Protein AF-A0ABD6TW88-F1 (afdb_monomer_lite)

Foldseek 3Di:
DQDAADADDDPPDPPPDPPDDDDDDDPDDDDDDDPPPDDDDGDDDDDDQDFDAPHPPPHGDPVSVVDDPDPDADADPLVCLPVLVHQEYARAQHAYADPLSCLSVLNHAYEHHHNYAYADPQSCLNSQNHAEYEHHAYAHQDCLSCLVVLVRHQAEAEAHEHEDEAEEAFDKDAASHAANVRAQDPAKAWPDPQWDDDRRIIHHNDFAKTKMKGCPPPRCVVSNYRHIYMYIYGYDYDPPPQPQLAAPQDDPPPPCRVVLSVCVSLVLDNQPVPRHNPPPDDQDPVNVVSSVVSVPPD

Secondary structure (DSSP, 8-state):
--------------------SSS------------TTS---S----------BSSSSS-B-TTGGG--S--------GGGGG-TT--EEE--SS-----GGGGG-TT--EEE--SS-----GGGTT-TT-SEEE--SS-----GGGHHHHTTSEEEEEEEEEEEEEEETT-EEE---B-TTSPBP--EEE-STTEEEETTEEEESS-EEEEEEE-TT-TTTTTTEEEEEEEEEEEEPP---------TTS-TT-TTHHHHHHHHHTTS--TTSSS---TTSPPPHHHHHHHHHHHH--

Sequence (298 aa):
MKKSYIKALVVATTLAIPFATYSTPALAALKAEANPSVAAASERTYDTEIKIYKDQKDEPSMVSQYIKNPKVAIEDVTPLAKMTQLTELDLPNNELKDITPLSNLVNLQKLDLEANYISDLSPVSKLNKLVYLSFVANEIRDVKPVIELSKKAYINVQNQKVFLEDTEVNKEVKVPIYEKDGEVSTKIRLKSDGGTYSNGVVKWSTPGEKVYEFGVKDPFNDTGIFFTGSVIQKVVNEKVAEEVIEFKDVPKGHWAEGYVKALADNNISKGDGKGNFLGDDFVTREQYARFLYNAIKK

Radius of gyration: 27.51 Å; chains: 1; bounding box: 45×59×82 Å

Structure (mmCIF, N/CA/C/O backbone):
data_AF-A0ABD6TW88-F1
#
_entry.id   AF-A0ABD6TW88-F1
#
loop_
_atom_site.group_PDB
_atom_site.id
_atom_site.type_symbol
_atom_site.label_atom_id
_atom_site.label_alt_id
_atom_site.label_comp_id
_atom_site.label_asym_id
_atom_site.label_entity_id
_atom_site.label_seq_id
_atom_site.pdbx_PDB_ins_code
_atom_site.Cartn_x
_atom_site.Cartn_y
_atom_site.Cartn_z
_atom_site.occupancy
_atom_site.B_iso_or_equiv
_atom_site.auth_seq_id
_atom_site.auth_comp_id
_atom_site.auth_asym_id
_atom_site.auth_atom_id
_atom_site.pdbx_PDB_model_num
ATOM 1 N N . MET A 1 1 ? -11.601 -1.112 37.200 1.00 27.88 1 MET A N 1
ATOM 2 C CA . MET A 1 1 ? -12.273 -1.372 35.908 1.00 27.88 1 MET A CA 1
ATOM 3 C C . MET A 1 1 ? -11.612 -2.588 35.278 1.00 27.88 1 MET A C 1
ATOM 5 O O . MET A 1 1 ? -10.419 -2.526 35.017 1.00 27.88 1 MET A O 1
ATOM 9 N N . LYS A 1 2 ? -12.333 -3.710 35.151 1.00 24.42 2 LYS A N 1
ATOM 10 C CA . LYS A 1 2 ? -11.824 -4.939 34.520 1.00 24.42 2 LYS A CA 1
ATOM 11 C C . LYS A 1 2 ? -11.659 -4.664 33.022 1.00 24.42 2 LYS A C 1
ATOM 13 O O . LYS A 1 2 ? -12.661 -4.438 32.351 1.00 24.42 2 LYS A O 1
ATOM 18 N N . LYS A 1 3 ? -10.421 -4.610 32.529 1.00 25.94 3 LYS A N 1
ATOM 19 C CA . LYS A 1 3 ? -10.136 -4.547 31.093 1.00 25.94 3 LYS A CA 1
ATOM 20 C C . LYS A 1 3 ? -10.220 -5.972 30.551 1.00 25.94 3 LYS A C 1
ATOM 22 O O . LYS A 1 3 ? -9.525 -6.861 31.032 1.00 25.94 3 LYS A O 1
ATOM 27 N N . SER A 1 4 ? -11.160 -6.204 29.646 1.00 27.39 4 SER A N 1
ATOM 28 C CA . SER A 1 4 ? -11.397 -7.505 29.027 1.00 27.39 4 SER A CA 1
ATOM 29 C C . SER A 1 4 ? -10.500 -7.614 27.798 1.00 27.39 4 SER A C 1
ATOM 31 O O . SER A 1 4 ? -10.912 -7.221 26.712 1.00 27.39 4 SER A O 1
ATOM 33 N N . TYR A 1 5 ? -9.269 -8.095 27.957 1.00 31.66 5 TYR A N 1
ATOM 34 C CA . TYR A 1 5 ? -8.391 -8.342 26.818 1.00 31.66 5 TYR A CA 1
ATOM 35 C C . TYR A 1 5 ? -8.717 -9.717 26.223 1.00 31.66 5 TYR A C 1
ATOM 37 O O . TYR A 1 5 ? -8.585 -10.749 26.881 1.00 31.66 5 TYR A O 1
ATOM 45 N N . ILE A 1 6 ? -9.156 -9.754 24.967 1.00 30.94 6 ILE A N 1
ATOM 46 C CA . ILE A 1 6 ? -9.208 -10.992 24.185 1.00 30.94 6 ILE A CA 1
ATOM 47 C C . ILE A 1 6 ? -8.184 -10.837 23.072 1.00 30.94 6 ILE A C 1
ATOM 49 O O . ILE A 1 6 ? -8.463 -10.241 22.042 1.00 30.94 6 ILE A O 1
ATOM 53 N N . LYS A 1 7 ? -6.992 -11.389 23.284 1.00 33.09 7 LYS A N 1
ATOM 54 C CA . LYS A 1 7 ? -6.061 -11.689 22.197 1.00 33.09 7 LYS A CA 1
ATOM 55 C C . LYS A 1 7 ? -6.681 -12.834 21.392 1.00 33.09 7 LYS A C 1
ATOM 57 O O . LYS A 1 7 ? -6.916 -13.922 21.927 1.00 33.09 7 LYS A O 1
ATOM 62 N N . ALA A 1 8 ? -7.060 -12.556 20.149 1.00 35.09 8 ALA A N 1
ATOM 63 C CA . ALA A 1 8 ? -7.680 -13.544 19.282 1.00 35.09 8 ALA A CA 1
ATOM 64 C C . ALA A 1 8 ? -6.635 -14.575 18.832 1.00 35.09 8 ALA A C 1
ATOM 66 O O . ALA A 1 8 ? -5.575 -14.225 18.325 1.00 35.09 8 ALA A O 1
ATOM 67 N N . LEU A 1 9 ? -6.951 -15.850 19.040 1.00 33.91 9 LEU A N 1
ATOM 68 C CA . LEU A 1 9 ? -6.191 -16.991 18.549 1.00 33.91 9 LEU A CA 1
ATOM 69 C C . LEU A 1 9 ? -6.615 -17.262 17.101 1.00 33.91 9 LEU A C 1
ATOM 71 O O . LEU A 1 9 ? -7.739 -17.708 16.876 1.00 33.91 9 LEU A O 1
ATOM 75 N N . VAL A 1 10 ? -5.724 -17.035 16.137 1.00 33.09 10 VAL A N 1
ATOM 76 C CA . VAL A 1 10 ? -5.829 -17.637 14.800 1.00 33.09 10 VAL A CA 1
ATOM 77 C C . VAL A 1 10 ? -4.611 -18.519 14.618 1.00 33.09 10 VAL A C 1
ATOM 79 O O . VAL A 1 10 ? -3.524 -18.042 14.319 1.00 33.09 10 VAL A O 1
ATOM 82 N N . VAL A 1 11 ? -4.790 -19.820 14.824 1.00 31.89 11 VAL A N 1
ATOM 83 C CA . VAL A 1 11 ? -3.846 -20.816 14.319 1.00 31.89 11 VAL A CA 1
ATOM 84 C C . VAL A 1 11 ? -4.559 -21.534 13.188 1.00 31.89 11 VAL A C 1
ATOM 86 O O . VAL A 1 11 ? -5.250 -22.528 13.390 1.00 31.89 11 VAL A O 1
ATOM 89 N N . ALA A 1 12 ? -4.434 -20.966 11.995 1.00 31.17 12 ALA A N 1
ATOM 90 C CA . ALA A 1 12 ? -4.663 -21.663 10.742 1.00 31.17 12 ALA A CA 1
ATOM 91 C C . ALA A 1 12 ? -3.336 -21.619 9.980 1.00 31.17 12 ALA A C 1
ATOM 93 O O . ALA A 1 12 ? -3.137 -20.802 9.091 1.00 31.17 12 ALA A O 1
ATOM 94 N N . THR A 1 13 ? -2.372 -22.438 10.396 1.00 34.50 13 THR A N 1
ATOM 95 C CA . THR A 1 13 ? -1.096 -22.561 9.690 1.00 34.50 13 THR A CA 1
ATOM 96 C C . THR A 1 13 ? -1.245 -23.560 8.551 1.00 34.50 13 THR A C 1
ATOM 98 O O . THR A 1 13 ? -0.904 -24.730 8.696 1.00 34.50 13 THR A O 1
ATOM 101 N N . THR A 1 14 ? -1.708 -23.130 7.377 1.00 32.59 14 THR A N 1
ATOM 102 C CA . THR A 1 14 ? -1.394 -23.873 6.147 1.00 32.59 14 THR A CA 1
ATOM 103 C C . THR A 1 14 ? 0.106 -23.764 5.890 1.00 32.59 14 THR A C 1
ATOM 105 O O . THR A 1 14 ? 0.564 -22.873 5.186 1.00 32.59 14 THR A O 1
ATOM 108 N N . LEU A 1 15 ? 0.897 -24.650 6.498 1.00 31.83 15 LEU A N 1
ATOM 109 C CA . LEU A 1 15 ? 2.315 -24.799 6.184 1.00 31.83 15 LEU A CA 1
ATOM 110 C C . LEU A 1 15 ? 2.443 -25.374 4.766 1.00 31.83 15 LEU A C 1
ATOM 112 O O . LEU A 1 15 ? 2.448 -26.588 4.575 1.00 31.83 15 LEU A O 1
ATOM 116 N N . ALA A 1 16 ? 2.565 -24.507 3.763 1.00 29.16 16 ALA A N 1
ATOM 117 C CA . ALA A 1 16 ? 3.141 -24.889 2.483 1.00 29.16 16 ALA A CA 1
ATOM 118 C C . ALA A 1 16 ? 4.668 -24.876 2.639 1.00 29.16 16 ALA A C 1
ATOM 120 O O . ALA A 1 16 ? 5.311 -23.854 2.426 1.00 29.16 16 ALA A O 1
ATOM 121 N N . ILE A 1 17 ? 5.263 -25.996 3.063 1.00 32.09 17 ILE A N 1
ATOM 122 C CA . ILE A 1 17 ? 6.725 -26.132 3.052 1.00 32.09 17 ILE A CA 1
ATOM 123 C C . ILE A 1 17 ? 7.137 -26.722 1.697 1.00 32.09 17 ILE A C 1
ATOM 125 O O . ILE A 1 17 ? 6.819 -27.884 1.431 1.00 32.09 17 ILE A O 1
ATOM 129 N N . PRO A 1 18 ? 7.864 -25.990 0.834 1.00 29.19 18 PRO A N 1
ATOM 130 C CA . PRO A 1 18 ? 8.476 -26.582 -0.342 1.00 29.19 18 PRO A CA 1
ATOM 131 C C . PRO A 1 18 ? 9.717 -27.368 0.097 1.00 29.19 18 PRO A C 1
ATOM 133 O O . PRO A 1 18 ? 10.835 -26.861 0.065 1.00 29.19 18 PRO A O 1
ATOM 136 N N . PHE A 1 19 ? 9.548 -28.627 0.503 1.00 34.84 19 PHE A N 1
ATOM 137 C CA . PHE A 1 19 ? 10.680 -29.554 0.534 1.00 34.84 19 PHE A CA 1
ATOM 138 C C . PHE A 1 19 ? 10.924 -30.069 -0.885 1.00 34.84 19 PHE A C 1
ATOM 140 O O . PHE A 1 19 ? 10.493 -31.156 -1.268 1.00 34.84 19 PHE A O 1
ATOM 147 N N . ALA A 1 20 ? 11.632 -29.269 -1.683 1.00 30.00 20 ALA A N 1
ATOM 148 C CA . ALA A 1 20 ? 12.404 -29.837 -2.773 1.00 30.00 20 ALA A CA 1
ATOM 149 C C . ALA A 1 20 ? 13.492 -30.734 -2.156 1.00 30.00 20 ALA A C 1
ATOM 151 O O . ALA A 1 20 ? 14.169 -30.345 -1.208 1.00 30.00 20 ALA A O 1
ATOM 152 N N . THR A 1 21 ? 13.608 -31.943 -2.703 1.00 32.12 21 THR A N 1
ATOM 153 C CA . THR A 1 21 ? 14.646 -32.951 -2.443 1.00 32.12 21 THR A CA 1
ATOM 154 C C . THR A 1 21 ? 14.643 -33.634 -1.072 1.00 32.12 21 THR A C 1
ATOM 156 O O . THR A 1 21 ? 15.619 -33.520 -0.356 1.00 32.12 21 THR A O 1
ATOM 159 N N . TYR A 1 22 ? 13.617 -34.431 -0.752 1.00 29.58 22 TYR A N 1
ATOM 160 C CA . TYR A 1 22 ? 13.797 -35.808 -0.249 1.00 29.58 22 TYR A CA 1
ATOM 161 C C . TYR A 1 22 ? 12.567 -36.644 -0.638 1.00 29.58 22 TYR A C 1
ATOM 163 O O . TYR A 1 22 ? 11.428 -36.189 -0.570 1.00 29.58 22 TYR A O 1
ATOM 171 N N . SER A 1 23 ? 12.806 -37.856 -1.135 1.00 29.39 23 SER A N 1
ATOM 172 C CA . SER A 1 23 ? 11.801 -38.749 -1.710 1.00 29.39 23 SER A CA 1
ATOM 173 C C . SER A 1 23 ? 10.838 -39.290 -0.649 1.00 29.39 23 SER A C 1
ATOM 175 O O . SER A 1 23 ? 11.154 -40.268 0.023 1.00 29.39 23 SER A O 1
ATOM 177 N N . THR A 1 24 ? 9.679 -38.655 -0.488 1.00 29.28 24 THR A N 1
ATOM 178 C CA . THR A 1 24 ? 8.332 -39.261 -0.371 1.00 29.28 24 THR A CA 1
ATOM 179 C C . THR A 1 24 ? 7.322 -38.163 0.001 1.00 29.28 24 THR A C 1
ATOM 181 O O . THR A 1 24 ? 7.604 -37.358 0.886 1.00 29.28 24 THR A O 1
ATOM 184 N N . PRO A 1 25 ? 6.149 -38.084 -0.655 1.00 31.30 25 PRO A N 1
ATOM 185 C CA . PRO A 1 25 ? 5.126 -37.107 -0.299 1.00 31.30 25 PRO A CA 1
ATOM 186 C C . PRO A 1 25 ? 4.463 -37.512 1.025 1.00 31.30 25 PRO A C 1
ATOM 188 O O . PRO A 1 25 ? 3.598 -38.385 1.057 1.00 31.30 25 PRO A O 1
ATOM 191 N N . ALA A 1 26 ? 4.867 -36.885 2.129 1.00 32.16 26 ALA A N 1
ATOM 192 C CA . ALA A 1 26 ? 4.103 -36.930 3.369 1.00 32.16 26 ALA A CA 1
ATOM 193 C C . ALA A 1 26 ? 2.908 -35.974 3.231 1.00 32.16 26 ALA A C 1
ATOM 195 O O . ALA A 1 26 ? 3.067 -34.757 3.166 1.00 32.16 26 ALA A O 1
ATOM 196 N N . LEU A 1 27 ? 1.706 -36.540 3.135 1.00 30.58 27 LEU A N 1
ATOM 197 C CA . LEU A 1 27 ? 0.446 -35.804 3.125 1.00 30.58 27 LEU A CA 1
ATOM 198 C C . LEU A 1 27 ? 0.232 -35.192 4.523 1.00 30.58 27 LEU A C 1
ATOM 200 O O . LEU A 1 27 ? -0.201 -35.883 5.444 1.00 30.58 27 LEU A O 1
ATOM 204 N N . ALA A 1 28 ? 0.581 -33.919 4.716 1.00 30.89 28 ALA A N 1
ATOM 205 C CA . ALA A 1 28 ? 0.323 -33.222 5.973 1.00 30.89 28 ALA A CA 1
ATOM 206 C C . ALA A 1 28 ? -1.182 -32.925 6.093 1.00 30.89 28 ALA A C 1
ATOM 208 O O . ALA A 1 28 ? -1.724 -32.083 5.378 1.00 30.89 28 ALA A O 1
ATOM 209 N N . ALA A 1 29 ? -1.873 -33.644 6.979 1.00 28.03 29 ALA A N 1
ATOM 210 C CA . ALA A 1 29 ? -3.253 -33.347 7.341 1.00 28.03 29 ALA A CA 1
ATOM 211 C C . ALA A 1 29 ? -3.283 -32.162 8.319 1.00 28.03 29 ALA A C 1
ATOM 213 O O . ALA A 1 29 ? -2.683 -32.213 9.391 1.00 28.03 29 ALA A O 1
ATOM 214 N N . LEU A 1 30 ? -4.000 -31.102 7.951 1.00 31.52 30 LEU A N 1
ATOM 215 C CA . LEU A 1 30 ? -4.247 -29.942 8.799 1.00 31.52 30 LEU A CA 1
ATOM 216 C C . LEU A 1 30 ? -5.469 -30.188 9.682 1.00 31.52 30 LEU A C 1
ATOM 218 O O . LEU A 1 30 ? -6.594 -30.272 9.191 1.00 31.52 30 LEU A O 1
ATOM 222 N N . LYS A 1 31 ? -5.253 -30.276 10.994 1.00 31.33 31 LYS A N 1
ATOM 223 C CA . LYS A 1 31 ? -6.317 -30.221 11.998 1.00 31.33 31 LYS A CA 1
ATOM 224 C C . LYS A 1 31 ? -6.091 -29.001 12.884 1.00 31.33 31 LYS A C 1
ATOM 226 O O . LYS A 1 31 ? -5.110 -28.931 13.615 1.00 31.33 31 LYS A O 1
ATOM 231 N N . ALA A 1 32 ? -7.013 -28.046 12.810 1.00 33.56 32 ALA A N 1
ATOM 232 C CA . ALA A 1 32 ? -7.121 -26.980 13.793 1.00 33.56 32 ALA A CA 1
ATOM 233 C C . ALA A 1 32 ? -7.915 -27.521 14.990 1.00 33.56 32 ALA A C 1
ATOM 235 O O . ALA A 1 32 ? -9.133 -27.671 14.906 1.00 33.56 32 ALA A O 1
ATOM 236 N N . GLU A 1 33 ? -7.243 -27.837 16.095 1.00 32.38 33 GLU A N 1
ATOM 237 C CA . GLU A 1 33 ? -7.917 -28.138 17.359 1.00 32.38 33 GLU A CA 1
ATOM 238 C C . GLU A 1 33 ? -7.673 -26.983 18.337 1.00 32.38 33 GLU A C 1
ATOM 240 O O . GLU A 1 33 ? -6.560 -26.737 18.799 1.00 32.38 33 GLU A O 1
ATOM 245 N N . ALA A 1 34 ? -8.736 -26.227 18.631 1.00 33.16 34 ALA A N 1
ATOM 246 C CA . ALA A 1 34 ? -8.729 -25.269 19.725 1.00 33.16 34 ALA A CA 1
ATOM 247 C C . ALA A 1 34 ? -8.574 -26.058 21.028 1.00 33.16 34 ALA A C 1
ATOM 249 O O . ALA A 1 34 ? -9.470 -26.823 21.372 1.00 33.16 34 ALA A O 1
ATOM 250 N N . ASN A 1 35 ? -7.452 -25.892 21.736 1.00 32.00 35 ASN A N 1
ATOM 251 C CA . ASN A 1 35 ? -7.202 -26.586 22.998 1.00 32.00 35 ASN A CA 1
ATOM 252 C C . ASN A 1 35 ? -8.321 -26.247 24.016 1.00 32.00 35 ASN A C 1
ATOM 254 O O . ASN A 1 35 ? -8.362 -25.114 24.509 1.00 32.00 35 ASN A O 1
ATOM 258 N N . PRO A 1 36 ? -9.228 -27.187 24.357 1.00 33.03 36 PRO A N 1
ATOM 259 C CA . PRO A 1 36 ? -10.383 -26.903 25.211 1.00 33.03 36 PRO A CA 1
ATOM 260 C C . PRO A 1 36 ? -10.028 -26.837 26.703 1.00 33.03 36 PRO A C 1
ATOM 262 O O . PRO A 1 36 ? -10.898 -26.561 27.526 1.00 33.03 36 PRO A O 1
ATOM 265 N N . SER A 1 37 ? -8.776 -27.129 27.076 1.00 33.12 37 SER A N 1
ATOM 266 C CA . SER A 1 37 ? -8.405 -27.467 28.457 1.00 33.12 37 SER A CA 1
ATOM 267 C C . SER A 1 37 ? -7.823 -26.331 29.304 1.00 33.12 37 SER A C 1
ATOM 269 O O . SER A 1 37 ? -7.334 -26.594 30.400 1.00 33.12 37 SER A O 1
ATOM 271 N N . VAL A 1 38 ? -7.893 -25.065 28.874 1.00 35.06 38 VAL A N 1
ATOM 272 C CA . VAL A 1 38 ? -7.333 -23.960 29.675 1.00 35.06 38 VAL A CA 1
ATOM 273 C C . VAL A 1 38 ? -8.397 -22.932 30.045 1.00 35.06 38 VAL A C 1
ATOM 275 O O . VAL A 1 38 ? -9.101 -22.372 29.204 1.00 35.06 38 VAL A O 1
ATOM 278 N N . ALA A 1 39 ? -8.500 -22.746 31.358 1.00 30.97 39 ALA A N 1
ATOM 279 C CA . ALA A 1 39 ? -9.516 -22.048 32.121 1.00 30.97 39 ALA A CA 1
ATOM 280 C C . ALA A 1 39 ? -9.793 -20.586 31.710 1.00 30.97 39 ALA A C 1
ATOM 282 O O . ALA A 1 39 ? -9.127 -19.962 30.878 1.00 30.97 39 ALA A O 1
ATOM 283 N N . ALA A 1 40 ? -10.862 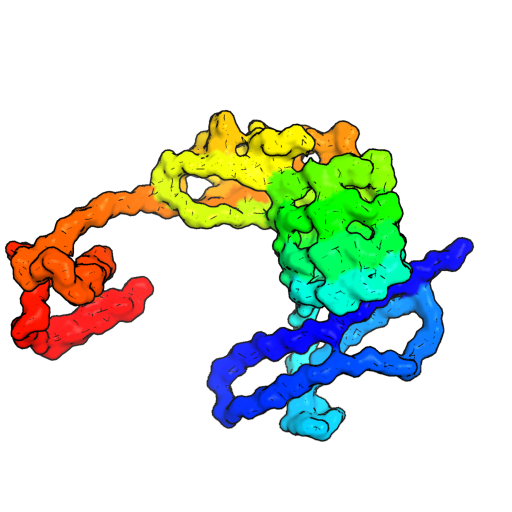-20.063 32.306 1.00 39.66 40 ALA A N 1
ATOM 284 C CA . ALA A 1 40 ? -11.353 -18.699 32.186 1.00 39.66 40 ALA A CA 1
ATOM 285 C C . ALA A 1 40 ? -10.299 -17.617 32.524 1.00 39.66 40 ALA A C 1
ATOM 287 O O . ALA A 1 40 ? -9.426 -17.846 33.352 1.00 39.66 40 ALA A O 1
ATOM 288 N N . ALA A 1 41 ? -10.517 -16.417 31.961 1.00 37.31 41 ALA A N 1
ATOM 289 C CA . ALA A 1 41 ? -10.015 -15.087 32.364 1.00 37.31 41 ALA A CA 1
ATOM 290 C C . ALA A 1 41 ? -8.956 -14.376 31.475 1.00 37.31 41 ALA A C 1
ATOM 292 O O . ALA A 1 41 ? -7.795 -14.749 31.365 1.00 37.31 41 ALA A O 1
ATOM 293 N N . SER A 1 42 ? -9.450 -13.281 30.886 1.00 34.50 42 SER A N 1
ATOM 294 C CA . SER A 1 42 ? -8.908 -11.924 30.682 1.00 34.50 42 SER A CA 1
ATOM 295 C C . SER A 1 42 ? -7.566 -11.596 30.030 1.00 34.50 42 SER A C 1
ATOM 297 O O . SER A 1 42 ? -7.484 -10.448 29.623 1.00 34.50 42 SER A O 1
ATOM 299 N N . GLU A 1 43 ? -6.572 -12.466 29.856 1.00 35.75 43 GLU A N 1
ATOM 300 C CA . GLU A 1 43 ? -5.351 -12.109 29.095 1.00 35.75 43 GLU A CA 1
ATOM 301 C C . GLU A 1 43 ? -4.695 -13.371 28.515 1.00 35.75 43 GLU A C 1
ATOM 303 O O . GLU A 1 43 ? -3.938 -14.055 29.196 1.00 35.75 43 GLU A O 1
ATOM 308 N N . ARG A 1 44 ? -4.995 -13.731 27.261 1.00 45.03 44 ARG A N 1
ATOM 309 C CA . ARG A 1 44 ? -4.433 -14.943 26.634 1.00 45.03 44 ARG A CA 1
ATOM 310 C C . ARG A 1 44 ? -3.392 -14.616 25.566 1.00 45.03 44 ARG A C 1
ATOM 312 O O . ARG A 1 44 ? -3.736 -14.476 24.405 1.00 45.03 44 ARG A O 1
ATOM 319 N N . THR A 1 45 ? -2.115 -14.505 25.918 1.00 34.59 45 THR A N 1
ATOM 320 C CA . THR A 1 45 ? -1.048 -14.665 24.910 1.00 34.59 45 THR A CA 1
ATOM 321 C C . THR A 1 45 ? -0.952 -16.155 24.590 1.00 34.59 45 THR A C 1
ATOM 323 O O . THR A 1 45 ? -0.862 -16.951 25.520 1.00 34.59 45 THR A O 1
ATOM 326 N N . TYR A 1 46 ? -1.021 -16.537 23.317 1.00 41.34 46 TYR A N 1
ATOM 327 C CA . TYR A 1 46 ? -0.838 -17.927 22.905 1.00 41.34 46 TYR A CA 1
ATOM 328 C C . TYR A 1 46 ? 0.463 -18.039 22.123 1.00 41.34 46 TYR A C 1
ATOM 330 O O . TYR A 1 46 ? 0.629 -17.354 21.115 1.00 41.34 46 TYR A O 1
ATOM 338 N N . ASP A 1 47 ? 1.358 -18.905 22.584 1.00 35.94 47 ASP A N 1
ATOM 339 C CA . ASP A 1 47 ? 2.541 -19.278 21.823 1.00 35.94 47 ASP A CA 1
ATOM 340 C C . ASP A 1 47 ? 2.127 -20.244 20.707 1.00 35.94 47 ASP A C 1
ATOM 342 O O . ASP A 1 47 ? 1.362 -21.188 20.927 1.00 35.94 47 A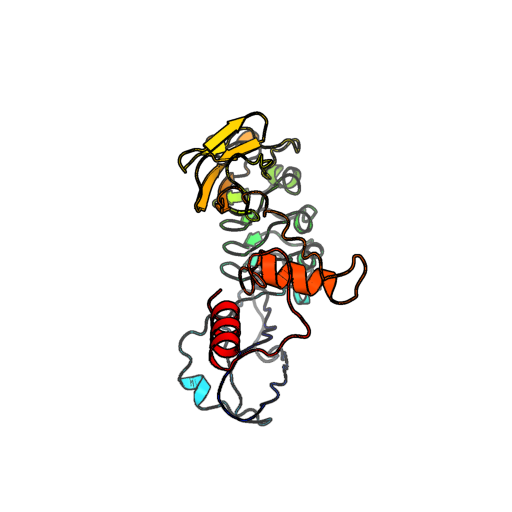SP A O 1
ATOM 346 N N . THR A 1 48 ? 2.607 -19.996 19.490 1.00 41.19 48 THR A N 1
ATOM 347 C CA . THR A 1 48 ? 2.460 -20.940 18.383 1.00 41.19 48 THR A CA 1
ATOM 348 C C . THR A 1 48 ? 3.602 -21.948 18.444 1.00 41.19 48 THR A C 1
ATOM 350 O O . THR A 1 48 ? 4.774 -21.597 18.349 1.00 41.19 48 THR A O 1
ATOM 353 N N . GLU A 1 49 ? 3.267 -23.225 18.618 1.00 38.72 49 GLU A N 1
ATOM 354 C CA . GLU A 1 49 ? 4.235 -24.321 18.594 1.00 38.72 49 GLU A CA 1
ATOM 355 C C . GLU A 1 49 ? 4.079 -25.092 17.276 1.00 38.72 49 GLU A C 1
ATOM 357 O O . GLU A 1 49 ? 3.015 -25.649 17.000 1.00 38.72 49 GLU A O 1
ATOM 362 N N . ILE A 1 50 ? 5.127 -25.135 16.443 1.00 44.94 50 ILE A N 1
ATOM 363 C CA . ILE A 1 50 ? 5.130 -25.999 15.255 1.00 44.94 50 ILE A CA 1
ATOM 364 C C . ILE A 1 50 ? 5.470 -27.428 15.685 1.00 44.94 50 ILE A C 1
ATOM 366 O O . ILE A 1 50 ? 6.632 -27.770 15.922 1.00 44.94 50 ILE A O 1
ATOM 370 N N . LYS A 1 51 ? 4.452 -28.289 15.709 1.00 44.44 51 LYS A N 1
ATOM 371 C CA . LYS A 1 51 ? 4.622 -29.738 15.851 1.00 44.44 51 LYS A CA 1
ATOM 372 C C . LYS A 1 51 ? 4.580 -30.386 14.476 1.00 44.44 51 LYS A C 1
ATOM 374 O O . LYS A 1 51 ? 3.574 -30.335 13.777 1.00 44.44 51 LYS A O 1
ATOM 379 N N . ILE A 1 52 ? 5.699 -30.974 14.076 1.00 48.16 52 ILE A N 1
ATOM 380 C CA . ILE A 1 52 ? 5.787 -31.849 12.912 1.00 48.16 52 ILE A CA 1
ATOM 381 C C . ILE A 1 52 ? 5.578 -33.243 13.461 1.00 48.16 52 ILE A C 1
ATOM 383 O O . ILE A 1 52 ? 6.323 -33.646 14.343 1.00 48.16 52 ILE A O 1
ATOM 387 N N . TYR A 1 53 ? 4.599 -33.977 12.960 1.00 45.41 53 TYR A N 1
ATOM 388 C CA . TYR A 1 53 ? 4.331 -35.341 13.402 1.00 45.41 53 TYR A CA 1
ATOM 389 C C . TYR A 1 53 ? 5.008 -36.339 12.470 1.00 45.41 53 TYR A C 1
ATOM 391 O O . TYR A 1 53 ? 5.160 -36.084 11.273 1.00 45.41 53 TYR A O 1
ATOM 399 N N . LYS A 1 54 ? 5.489 -37.455 13.025 1.00 38.03 54 LYS A N 1
ATOM 400 C CA . LYS A 1 54 ? 6.199 -38.481 12.244 1.00 38.03 54 LYS A CA 1
ATOM 401 C C . LYS A 1 54 ? 5.246 -39.292 11.353 1.00 38.03 54 LYS A C 1
ATOM 403 O O . LYS A 1 54 ? 5.660 -39.770 10.300 1.00 38.03 54 LYS A O 1
ATOM 408 N N . ASP A 1 55 ? 3.995 -39.440 11.781 1.00 51.84 55 ASP A N 1
ATOM 409 C CA . ASP A 1 55 ? 2.901 -40.138 11.102 1.00 51.84 55 ASP A CA 1
ATOM 410 C C . ASP A 1 55 ? 1.534 -39.638 11.649 1.00 51.84 55 ASP A C 1
ATOM 412 O O . ASP A 1 55 ? 1.461 -38.549 12.213 1.00 51.84 55 ASP A O 1
ATOM 416 N N . GLN A 1 56 ? 0.432 -40.380 11.453 1.00 50.16 56 GLN A N 1
ATOM 417 C CA . GLN A 1 56 ? -0.897 -40.034 12.004 1.00 50.16 56 GLN A CA 1
ATOM 418 C C . GLN A 1 56 ? -1.021 -40.230 13.526 1.00 50.16 56 GLN A C 1
ATOM 420 O O . GLN A 1 56 ? -2.086 -39.974 14.092 1.00 50.16 56 GLN A O 1
ATOM 425 N N . LYS A 1 57 ? 0.020 -40.724 14.196 1.00 46.59 57 LYS A N 1
ATOM 426 C CA . LYS A 1 57 ? 0.088 -40.758 15.652 1.00 46.59 57 LYS A CA 1
ATOM 427 C C . LYS A 1 57 ? 0.579 -39.391 16.102 1.00 46.59 57 LYS A C 1
ATOM 429 O O . LYS A 1 57 ? 1.450 -38.793 15.478 1.00 46.59 57 LYS A O 1
ATOM 434 N N . ASP A 1 58 ? 0.026 -38.910 17.204 1.00 53.97 58 ASP A N 1
ATOM 435 C CA . ASP A 1 58 ? 0.297 -37.602 17.815 1.00 53.97 58 ASP A CA 1
ATOM 436 C C . ASP A 1 58 ? 1.730 -37.516 18.419 1.00 53.97 58 ASP A C 1
ATOM 438 O O . ASP A 1 58 ? 1.967 -36.874 19.438 1.00 53.97 58 ASP A O 1
ATOM 442 N N . GLU A 1 59 ? 2.703 -38.211 17.813 1.00 47.12 59 GLU A N 1
ATOM 443 C CA . GLU A 1 59 ? 4.112 -38.277 18.188 1.00 47.12 59 GLU A CA 1
ATOM 444 C C . GLU A 1 59 ? 4.934 -37.244 17.390 1.00 47.12 59 GLU A C 1
ATOM 446 O O . GLU A 1 59 ? 5.063 -37.354 16.160 1.00 47.12 59 GLU A O 1
ATOM 451 N N . PRO A 1 60 ? 5.529 -36.242 18.065 1.00 52.38 60 PRO A N 1
ATOM 452 C CA . PRO A 1 60 ? 6.367 -35.247 17.414 1.00 52.38 60 PRO A CA 1
ATOM 453 C C . PRO A 1 60 ? 7.602 -35.882 16.762 1.00 52.38 60 PRO A C 1
ATOM 455 O O . PRO A 1 60 ? 8.358 -36.638 17.371 1.00 52.38 60 PRO A O 1
ATOM 458 N N . SER A 1 61 ? 7.834 -35.532 15.506 1.00 57.50 61 SER A N 1
ATOM 459 C CA . SER A 1 61 ? 9.049 -35.804 14.758 1.00 57.50 61 SER A CA 1
ATOM 460 C C . SER A 1 61 ? 10.256 -35.182 15.453 1.00 57.50 61 SER A C 1
ATOM 462 O O . SER A 1 61 ? 10.232 -34.029 15.887 1.00 57.50 61 SER A O 1
ATOM 464 N N . MET A 1 62 ? 11.371 -35.913 15.430 1.00 55.94 62 MET A N 1
ATOM 465 C CA . MET A 1 62 ? 12.686 -35.414 15.841 1.00 55.94 62 MET A CA 1
ATOM 466 C C . MET A 1 62 ? 13.101 -34.145 15.077 1.00 55.94 62 MET A C 1
ATOM 468 O O . MET A 1 62 ? 14.002 -33.449 15.520 1.00 55.94 62 MET A O 1
ATOM 472 N N . VAL A 1 63 ? 12.470 -33.807 13.948 1.00 54.12 63 VAL A N 1
ATOM 473 C CA . VAL A 1 63 ? 12.732 -32.552 13.224 1.00 54.12 63 VAL A CA 1
ATOM 474 C C . VAL A 1 63 ? 12.266 -31.327 14.020 1.00 54.12 63 VAL A C 1
ATOM 476 O O . VAL A 1 63 ? 12.964 -30.315 14.021 1.00 54.12 63 VAL A O 1
ATOM 479 N N . SER A 1 64 ? 11.157 -31.420 14.765 1.00 54.97 64 SER A N 1
ATOM 480 C CA . SER A 1 64 ? 10.628 -30.300 15.561 1.00 54.97 64 SER A CA 1
ATOM 481 C C . SER A 1 64 ? 11.612 -29.796 16.619 1.00 54.97 64 SER A C 1
ATOM 483 O O . SER A 1 64 ? 11.644 -28.601 16.886 1.00 54.97 64 SER A O 1
ATOM 485 N N . GLN A 1 65 ? 12.479 -30.658 17.163 1.00 58.44 65 GLN A N 1
ATOM 486 C CA . GLN A 1 65 ? 13.478 -30.253 18.165 1.00 58.44 65 GLN A CA 1
ATOM 487 C C . GLN A 1 65 ? 14.604 -29.370 17.585 1.00 58.44 65 GLN A C 1
ATOM 489 O O . GLN A 1 65 ? 15.325 -28.707 18.331 1.00 58.44 65 GLN A O 1
ATOM 494 N N . TYR A 1 66 ? 14.783 -29.384 16.259 1.00 56.19 66 TYR A N 1
ATOM 495 C CA . TYR A 1 66 ? 15.801 -28.594 15.562 1.00 56.19 66 TYR A CA 1
ATOM 496 C C . TYR A 1 66 ? 15.253 -27.264 15.039 1.00 56.19 66 TYR A C 1
ATOM 498 O O . TYR A 1 66 ? 16.033 -26.382 14.679 1.00 56.19 66 TYR A O 1
ATOM 506 N N . ILE A 1 67 ? 13.930 -27.088 15.036 1.00 54.34 67 ILE A N 1
ATOM 507 C CA . ILE A 1 67 ? 13.285 -25.832 14.665 1.00 54.34 67 ILE A CA 1
ATOM 508 C C . ILE A 1 67 ? 13.266 -24.932 15.900 1.00 54.34 67 ILE A C 1
ATOM 510 O O . ILE A 1 67 ? 12.362 -24.977 16.729 1.00 54.34 67 ILE A O 1
ATOM 514 N N . LYS A 1 68 ? 14.303 -24.106 16.034 1.00 54.56 68 LYS A N 1
ATOM 515 C CA . LYS A 1 68 ? 14.360 -23.065 17.062 1.00 54.56 68 LYS A CA 1
ATOM 516 C C . LYS A 1 68 ? 13.740 -21.788 16.508 1.00 54.56 68 LYS A C 1
ATOM 518 O O . LYS A 1 68 ? 14.207 -21.292 15.488 1.00 54.56 68 LYS A O 1
ATOM 523 N N . ASN A 1 69 ? 12.729 -21.260 17.198 1.00 50.56 69 ASN A N 1
ATOM 524 C CA . ASN A 1 69 ? 12.037 -20.009 16.862 1.00 50.56 69 ASN A CA 1
ATOM 525 C C . ASN A 1 69 ? 11.558 -19.948 15.398 1.00 50.56 69 ASN A C 1
ATOM 527 O O . ASN A 1 69 ? 12.000 -19.069 14.653 1.00 50.56 69 ASN A O 1
ATOM 531 N N . PRO A 1 70 ? 10.685 -20.871 14.949 1.00 56.09 70 PRO A N 1
ATOM 532 C CA . PRO A 1 70 ? 10.128 -20.743 13.613 1.00 56.09 70 PRO A CA 1
ATOM 533 C C . PRO A 1 70 ? 9.365 -19.422 13.505 1.00 56.09 70 PRO A C 1
ATOM 535 O O . PRO A 1 70 ? 8.502 -19.135 14.335 1.00 56.09 70 PRO A O 1
ATOM 538 N N . LYS A 1 71 ? 9.658 -18.625 12.472 1.00 57.62 71 LYS A N 1
ATOM 539 C CA . LYS A 1 71 ? 8.800 -17.493 12.121 1.00 57.62 71 LYS A CA 1
ATOM 540 C C . LYS A 1 71 ? 7.479 -18.074 11.611 1.00 57.62 71 LYS A C 1
ATOM 542 O O . LYS A 1 71 ? 7.431 -18.612 10.509 1.00 57.62 71 LYS A O 1
ATOM 547 N N . VAL A 1 72 ? 6.437 -18.003 12.430 1.00 64.00 72 VAL A N 1
ATOM 548 C CA . VAL A 1 72 ? 5.057 -18.283 12.024 1.00 64.00 72 VAL A CA 1
ATOM 549 C C . VAL A 1 72 ? 4.411 -16.943 11.717 1.00 64.00 72 VAL A C 1
ATOM 551 O O . VAL A 1 72 ? 4.423 -16.058 12.568 1.00 64.00 72 VAL A O 1
ATOM 554 N N . ALA A 1 73 ? 3.880 -16.794 10.510 1.00 68.50 73 ALA A N 1
ATOM 555 C CA . ALA A 1 73 ? 3.104 -15.629 10.117 1.00 68.50 73 ALA A CA 1
ATOM 556 C C . ALA A 1 73 ? 1.639 -16.017 9.906 1.00 68.50 73 ALA A C 1
ATOM 558 O O . ALA A 1 73 ? 1.325 -17.144 9.518 1.00 68.50 73 ALA A O 1
ATOM 559 N N . ILE A 1 74 ? 0.744 -15.073 10.175 1.00 76.06 74 ILE A N 1
ATOM 560 C CA . ILE A 1 74 ? -0.678 -15.173 9.865 1.00 76.06 74 ILE A CA 1
ATOM 561 C C . ILE A 1 74 ? -0.906 -14.489 8.516 1.00 76.06 74 ILE A C 1
ATOM 563 O O . ILE A 1 74 ? -0.580 -13.317 8.343 1.00 76.06 74 ILE A O 1
ATOM 567 N N . GLU A 1 75 ? -1.487 -15.222 7.573 1.00 80.06 75 GLU A N 1
ATOM 568 C CA . GLU A 1 75 ? -1.837 -14.716 6.237 1.00 80.06 75 GLU A CA 1
ATOM 569 C C . GLU A 1 75 ? -3.355 -14.582 6.043 1.00 80.06 75 GLU A C 1
ATOM 571 O O . GLU A 1 75 ? -3.803 -13.777 5.229 1.00 80.06 75 GLU A O 1
ATOM 576 N N . ASP A 1 76 ? -4.152 -15.325 6.823 1.00 78.69 76 ASP A N 1
ATOM 577 C CA . ASP A 1 76 ? -5.610 -15.378 6.700 1.00 78.69 76 ASP A CA 1
ATOM 578 C C . ASP A 1 76 ? -6.313 -15.149 8.047 1.00 78.69 76 ASP A C 1
ATOM 580 O O . ASP A 1 76 ? -6.133 -15.889 9.017 1.00 78.69 76 ASP A O 1
ATOM 584 N N . VAL A 1 77 ? -7.165 -14.123 8.087 1.00 82.38 77 VAL A N 1
ATOM 585 C CA . VAL A 1 77 ? -8.011 -13.760 9.236 1.00 82.38 77 VAL A CA 1
ATOM 586 C C . VAL A 1 77 ? -9.488 -14.097 9.026 1.00 82.38 77 VAL A C 1
ATOM 588 O O . VAL A 1 77 ? -10.324 -13.732 9.853 1.00 82.38 77 VAL A O 1
ATOM 591 N N . THR A 1 78 ? -9.842 -14.839 7.975 1.00 82.81 78 THR A N 1
ATOM 592 C CA . THR A 1 78 ? -11.211 -15.323 7.719 1.00 82.81 78 THR A CA 1
ATOM 593 C C . THR A 1 78 ? -11.860 -15.980 8.943 1.00 82.81 78 THR A C 1
ATOM 595 O O . THR A 1 78 ? -13.021 -15.663 9.235 1.00 82.81 78 THR A O 1
ATOM 598 N N . PRO A 1 79 ? -11.156 -16.813 9.741 1.00 80.00 79 PRO A N 1
ATOM 599 C CA . PRO A 1 79 ? -11.731 -17.388 10.959 1.00 80.00 79 PRO A CA 1
ATOM 600 C C . PRO A 1 79 ? -12.207 -16.349 11.991 1.00 80.00 79 PRO A C 1
ATOM 602 O O . PRO A 1 79 ? -13.138 -16.628 12.752 1.00 80.00 79 PRO A O 1
ATOM 605 N N . LEU A 1 80 ? -11.631 -15.138 12.000 1.00 79.88 80 LEU A N 1
ATOM 606 C CA . LEU A 1 80 ? -12.005 -14.067 12.930 1.00 79.88 80 LEU A CA 1
ATOM 607 C C . LEU A 1 80 ? -13.365 -13.447 12.623 1.00 79.88 80 LEU A C 1
ATOM 609 O O . LEU A 1 80 ? -13.961 -12.868 13.526 1.00 79.88 80 LEU A O 1
ATOM 613 N N . ALA A 1 81 ? -13.904 -13.596 11.409 1.00 80.50 81 ALA A N 1
ATOM 614 C CA . ALA A 1 81 ? -15.132 -12.912 10.988 1.00 80.50 81 ALA A CA 1
ATOM 615 C C . ALA A 1 81 ? -16.336 -13.153 11.920 1.00 80.50 81 ALA A C 1
ATOM 617 O O . ALA A 1 81 ? -17.240 -12.322 12.002 1.00 80.50 81 ALA A O 1
ATOM 618 N N . LYS A 1 82 ? -16.358 -14.288 12.632 1.00 80.38 82 LYS A N 1
ATOM 619 C CA . LYS A 1 82 ? -17.430 -14.661 13.572 1.00 80.38 82 LYS A CA 1
ATOM 620 C C . LYS A 1 82 ? -17.175 -14.210 15.013 1.00 80.38 82 LYS A C 1
ATOM 622 O O . LYS A 1 82 ? -18.073 -14.306 15.846 1.00 80.38 82 LYS A O 1
ATOM 627 N N . MET A 1 83 ? -15.986 -13.702 15.329 1.00 80.38 83 MET A N 1
ATOM 628 C CA . MET A 1 83 ? -15.585 -13.299 16.680 1.00 80.38 83 MET A CA 1
ATOM 629 C C . MET A 1 83 ? -16.075 -11.882 17.015 1.00 80.38 83 MET A C 1
ATOM 63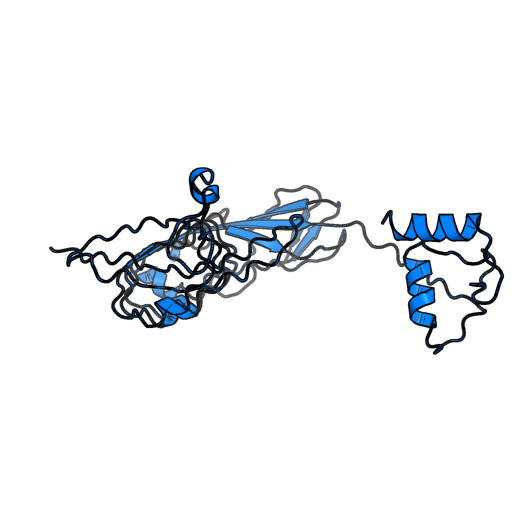1 O O . MET A 1 83 ? -15.325 -11.037 17.490 1.00 80.38 83 MET A O 1
ATOM 635 N N . THR A 1 84 ? -17.363 -11.612 16.799 1.00 83.19 84 THR A N 1
ATOM 636 C CA . THR A 1 84 ? -17.971 -10.268 16.884 1.00 83.19 84 THR A CA 1
ATOM 637 C C . THR A 1 84 ? -17.900 -9.615 18.269 1.00 83.19 84 THR A C 1
ATOM 639 O O . THR A 1 84 ? -18.186 -8.428 18.400 1.00 83.19 84 THR A O 1
ATOM 642 N N . GLN A 1 85 ? -17.517 -10.365 19.305 1.00 82.50 85 GLN A N 1
ATOM 643 C CA . GLN A 1 85 ? -17.291 -9.864 20.666 1.00 82.50 85 GLN A CA 1
ATOM 644 C C . GLN A 1 85 ? -15.871 -9.320 20.893 1.00 82.50 85 GLN A C 1
ATOM 646 O O . GLN A 1 85 ? -15.592 -8.818 21.980 1.00 82.50 85 GLN A O 1
ATOM 651 N N . LEU A 1 86 ? -14.970 -9.418 19.907 1.00 79.88 86 LEU A N 1
ATOM 652 C CA . LEU A 1 86 ? -13.623 -8.863 20.015 1.00 79.88 86 LEU A CA 1
ATOM 653 C C . LEU A 1 86 ? -13.671 -7.344 20.192 1.00 79.88 86 LEU A C 1
ATOM 655 O O . LEU A 1 86 ? -14.325 -6.631 19.431 1.00 79.88 86 LEU A O 1
ATOM 659 N N . THR A 1 87 ? -12.942 -6.869 21.198 1.00 83.94 87 THR A N 1
ATOM 660 C CA . THR A 1 87 ? -12.750 -5.444 21.494 1.00 83.94 87 THR A CA 1
ATOM 661 C C . THR A 1 87 ? -11.334 -4.979 21.186 1.00 83.94 87 THR A C 1
ATOM 663 O O . THR A 1 87 ? -11.125 -3.796 20.953 1.00 83.94 87 THR A O 1
ATOM 666 N N . GLU A 1 88 ? -10.360 -5.884 21.144 1.00 87.00 88 GLU A N 1
ATOM 667 C CA . GLU A 1 88 ? -8.976 -5.574 20.797 1.00 87.00 88 GLU A CA 1
ATOM 668 C C . GLU A 1 88 ? -8.425 -6.676 19.886 1.00 87.00 88 GLU A C 1
ATOM 670 O O . GLU A 1 88 ? -8.711 -7.853 20.105 1.00 87.00 88 GLU A O 1
ATOM 675 N N . LEU A 1 89 ? -7.667 -6.299 18.857 1.00 84.06 89 LEU A N 1
ATOM 676 C CA . LEU A 1 89 ? -6.971 -7.219 17.959 1.00 84.06 89 LEU A CA 1
ATOM 677 C C . LEU A 1 89 ? -5.581 -6.664 17.653 1.00 84.06 89 LEU A C 1
ATOM 679 O O . LEU A 1 89 ? -5.447 -5.499 17.291 1.00 84.06 89 LEU A O 1
ATOM 683 N N . ASP A 1 90 ? -4.568 -7.504 17.816 1.00 85.44 90 ASP A N 1
ATOM 684 C CA . ASP A 1 90 ? -3.155 -7.144 17.725 1.00 85.44 90 ASP A CA 1
ATOM 685 C C . ASP A 1 90 ? -2.462 -8.252 16.917 1.00 85.44 90 ASP A C 1
ATOM 687 O O . ASP A 1 90 ? -2.346 -9.380 17.402 1.00 85.44 90 ASP A O 1
ATOM 691 N N . LEU A 1 91 ? -2.138 -7.971 15.649 1.00 83.62 91 LEU A N 1
ATOM 692 C CA . LEU A 1 91 ? -1.506 -8.906 14.705 1.00 83.62 91 LEU A CA 1
ATOM 693 C C . LEU A 1 91 ? -0.314 -8.268 13.953 1.00 83.62 91 LEU A C 1
ATOM 695 O O . LEU A 1 91 ? -0.247 -8.363 12.720 1.00 83.62 91 LEU A O 1
ATOM 699 N N . PRO A 1 92 ? 0.649 -7.632 14.640 1.00 85.75 92 PRO A N 1
ATOM 700 C CA . PRO A 1 92 ? 1.759 -6.975 13.982 1.00 85.75 92 PRO A CA 1
ATOM 701 C C . PRO A 1 92 ? 2.780 -7.997 13.463 1.00 85.75 92 PRO A C 1
ATOM 703 O O . PRO A 1 92 ? 2.899 -9.093 14.014 1.00 85.75 92 PRO A O 1
ATOM 706 N N . ASN A 1 93 ? 3.571 -7.618 12.458 1.00 81.88 93 ASN A N 1
ATOM 707 C CA . ASN A 1 93 ? 4.645 -8.446 11.882 1.00 81.88 93 ASN A CA 1
ATOM 708 C C . ASN A 1 93 ? 4.147 -9.780 11.298 1.00 81.88 93 ASN A C 1
ATOM 710 O O . ASN A 1 93 ? 4.762 -10.832 11.494 1.00 81.88 93 ASN A O 1
ATOM 714 N N . ASN A 1 94 ? 3.027 -9.723 10.582 1.00 83.81 94 ASN A N 1
ATOM 715 C CA . ASN A 1 94 ? 2.426 -10.856 9.888 1.00 83.81 94 ASN A CA 1
ATOM 716 C C . ASN A 1 94 ? 2.462 -10.627 8.369 1.00 83.81 94 ASN A C 1
ATOM 718 O O . ASN A 1 94 ? 3.185 -9.761 7.875 1.00 83.81 94 ASN A O 1
ATOM 722 N N . GLU A 1 95 ? 1.737 -11.446 7.611 1.00 85.56 95 GLU A N 1
ATOM 723 C CA . GLU A 1 95 ? 1.760 -11.421 6.147 1.00 85.56 95 GLU A CA 1
ATOM 724 C C . GLU A 1 95 ? 0.353 -11.152 5.576 1.00 85.56 95 GLU A C 1
ATOM 726 O O . GLU A 1 95 ? 0.015 -11.551 4.461 1.00 85.56 95 GLU A O 1
ATOM 731 N N . LEU A 1 96 ? -0.477 -10.430 6.343 1.00 87.50 96 LEU A N 1
ATOM 732 C CA . LEU A 1 96 ? -1.856 -10.103 5.983 1.00 87.50 96 LEU A CA 1
ATOM 733 C C . LEU A 1 96 ? -1.914 -9.137 4.800 1.00 87.50 96 LEU A C 1
ATOM 735 O O . LEU A 1 96 ? -1.250 -8.102 4.789 1.00 87.50 96 LEU A O 1
ATOM 739 N N . LYS A 1 97 ? -2.788 -9.451 3.844 1.00 94.94 97 LYS A N 1
ATOM 740 C CA . LYS A 1 97 ? -3.131 -8.588 2.699 1.00 94.94 97 LYS A CA 1
ATOM 741 C C . LYS A 1 97 ? -4.602 -8.208 2.707 1.00 94.94 97 LYS A C 1
ATOM 743 O O . LYS A 1 97 ? -4.943 -7.040 2.538 1.00 94.94 97 LYS A O 1
ATOM 748 N N . ASP A 1 98 ? -5.460 -9.201 2.929 1.00 94.88 98 ASP A N 1
ATOM 749 C CA . ASP A 1 98 ? -6.905 -9.031 2.986 1.00 94.88 98 ASP A CA 1
ATOM 750 C C . ASP A 1 98 ? -7.394 -9.004 4.437 1.00 94.88 98 ASP A C 1
ATOM 752 O O . ASP A 1 98 ? -7.247 -9.965 5.193 1.00 94.88 98 ASP A O 1
ATOM 756 N N . ILE A 1 99 ? -8.005 -7.883 4.816 1.00 97.25 99 ILE A N 1
ATOM 757 C CA . ILE A 1 99 ? -8.630 -7.680 6.126 1.00 97.25 99 ILE A CA 1
ATOM 758 C C . ILE A 1 99 ? -10.153 -7.537 6.031 1.00 97.25 99 ILE A C 1
ATOM 760 O O . ILE A 1 99 ? -10.804 -7.182 7.016 1.00 97.25 99 ILE A O 1
ATOM 764 N N . THR A 1 100 ? -10.750 -7.849 4.877 1.00 97.88 100 THR A N 1
ATOM 765 C CA . THR A 1 100 ? -12.208 -7.890 4.671 1.00 97.88 100 THR A CA 1
ATOM 766 C C . THR A 1 100 ? -12.946 -8.665 5.769 1.00 97.88 100 THR A C 1
ATOM 768 O O . THR A 1 100 ? -13.971 -8.160 6.249 1.00 97.88 100 THR A O 1
ATOM 771 N N . PRO A 1 101 ? -12.442 -9.817 6.266 1.00 93.19 101 PRO A N 1
ATOM 772 C CA . PRO A 1 101 ? -13.077 -10.539 7.371 1.00 93.19 101 PRO A CA 1
ATOM 773 C C . PRO A 1 101 ? -13.274 -9.717 8.655 1.00 93.19 101 PRO A C 1
ATOM 775 O O . PRO A 1 101 ? -14.207 -9.986 9.416 1.00 93.19 101 PRO A O 1
ATOM 778 N N . LEU A 1 102 ? -12.441 -8.696 8.896 1.00 95.19 102 LEU A N 1
ATOM 779 C CA . LEU A 1 102 ? -12.507 -7.863 10.102 1.00 95.19 102 LEU A CA 1
ATOM 780 C C . LEU A 1 102 ? -13.691 -6.883 10.097 1.00 95.19 102 LEU A C 1
ATOM 782 O O . LEU A 1 102 ? -14.052 -6.359 11.149 1.00 95.19 102 LEU A O 1
ATOM 786 N N . SER A 1 103 ? -14.345 -6.670 8.950 1.00 97.06 103 SER A N 1
ATOM 787 C CA . SER A 1 103 ? -15.480 -5.739 8.808 1.00 97.06 103 SER A CA 1
ATOM 788 C C . SER A 1 103 ? -16.686 -6.063 9.703 1.00 97.06 103 SER A C 1
ATOM 790 O O . SER A 1 103 ? -17.482 -5.177 10.018 1.00 97.06 103 SER A O 1
ATOM 792 N N . ASN A 1 104 ? -16.802 -7.310 10.171 1.00 91.44 104 ASN A N 1
ATOM 793 C CA . ASN A 1 104 ? -17.865 -7.755 11.077 1.00 91.44 104 ASN A CA 1
ATOM 794 C C . ASN A 1 104 ? -17.536 -7.553 12.568 1.00 91.44 104 ASN A C 1
ATOM 796 O O . ASN A 1 104 ? -18.398 -7.768 13.426 1.00 91.44 104 ASN A O 1
ATOM 800 N N . LEU A 1 105 ? -16.316 -7.126 12.912 1.00 90.94 105 LEU A N 1
ATOM 801 C CA . LEU A 1 105 ? -15.867 -6.930 14.295 1.00 90.94 105 LEU A CA 1
ATOM 802 C C . LEU A 1 105 ? -16.339 -5.582 14.854 1.00 90.94 105 LEU A C 1
ATOM 804 O O . LEU A 1 105 ? -15.562 -4.758 15.319 1.00 90.94 105 LEU A O 1
ATOM 808 N N . VAL A 1 106 ? -17.650 -5.345 14.829 1.00 95.06 106 VAL A N 1
ATOM 809 C CA . VAL A 1 106 ? -18.283 -4.054 15.170 1.00 95.06 106 VAL A CA 1
ATOM 810 C C . VAL A 1 106 ? -18.046 -3.583 16.612 1.00 95.06 106 VAL A C 1
ATOM 812 O O . VAL A 1 106 ? -18.331 -2.430 16.942 1.00 95.06 106 VAL A O 1
ATOM 815 N N . ASN A 1 107 ? -17.548 -4.466 17.483 1.00 90.62 107 ASN A N 1
ATOM 816 C CA . ASN A 1 107 ? -17.194 -4.145 18.863 1.00 90.62 107 ASN A CA 1
ATOM 817 C C . ASN A 1 107 ? -15.724 -3.756 19.063 1.00 90.62 107 ASN A C 1
ATOM 819 O O . ASN A 1 107 ? -15.362 -3.392 20.184 1.00 90.62 107 ASN A O 1
ATOM 823 N N . LEU A 1 108 ? -14.909 -3.794 18.005 1.00 93.12 108 LEU A N 1
ATOM 824 C CA . LEU A 1 108 ? -13.480 -3.530 18.071 1.00 93.12 108 LEU A CA 1
ATOM 825 C C . LEU A 1 108 ? -13.203 -2.069 18.452 1.00 93.12 108 LEU A C 1
ATOM 827 O O . LEU A 1 108 ? -13.808 -1.142 17.916 1.00 93.12 108 LEU A O 1
ATOM 831 N N . GLN A 1 109 ? -12.292 -1.888 19.402 1.00 95.19 109 GLN A N 1
ATOM 832 C CA . GLN A 1 109 ? -11.870 -0.613 19.987 1.00 95.19 109 GLN A CA 1
ATOM 833 C C . GLN A 1 109 ? -10.389 -0.339 19.717 1.00 95.19 109 GLN A C 1
ATOM 835 O O . GLN A 1 109 ? -10.025 0.794 19.403 1.00 95.19 109 GLN A O 1
ATOM 840 N N . LYS A 1 110 ? -9.545 -1.375 19.785 1.00 94.44 110 LYS A N 1
ATOM 841 C CA . LYS A 1 110 ? -8.121 -1.309 19.436 1.00 94.44 110 LYS A CA 1
ATOM 842 C C . LYS A 1 110 ? -7.826 -2.264 18.281 1.00 94.44 110 LYS A C 1
ATOM 844 O O . LYS A 1 110 ? -8.168 -3.443 18.369 1.00 94.44 110 LYS A O 1
ATOM 849 N N . LEU A 1 111 ? -7.171 -1.766 17.240 1.00 96.25 111 LEU A N 1
ATOM 850 C CA . LEU A 1 111 ? -6.663 -2.572 16.135 1.00 96.25 111 LEU A CA 1
ATOM 851 C C . LEU A 1 111 ? -5.199 -2.224 15.868 1.00 96.25 111 LEU A C 1
ATOM 853 O O . LEU A 1 111 ? -4.885 -1.073 15.578 1.00 96.25 111 LEU A O 1
ATOM 857 N N . ASP A 1 112 ? -4.320 -3.213 15.957 1.00 95.62 112 ASP A N 1
ATOM 858 C CA . ASP A 1 112 ? -2.915 -3.087 15.580 1.00 95.62 112 ASP A CA 1
ATOM 859 C C . ASP A 1 112 ? -2.576 -4.116 14.498 1.00 95.62 112 ASP A C 1
ATOM 861 O O . ASP A 1 112 ? -2.659 -5.324 14.730 1.00 95.62 112 ASP A O 1
ATOM 865 N N . LEU A 1 113 ? -2.266 -3.624 13.299 1.00 96.38 113 LEU A N 1
ATOM 866 C CA . LEU A 1 113 ? -1.902 -4.403 12.113 1.00 96.38 113 LEU A CA 1
ATOM 867 C C . LEU A 1 113 ? -0.577 -3.903 11.517 1.00 96.38 113 LEU A C 1
ATOM 869 O O . LEU A 1 113 ? -0.364 -3.976 10.303 1.00 96.38 113 LEU A O 1
ATOM 873 N N . GLU A 1 114 ? 0.310 -3.368 12.359 1.00 96.06 114 GLU A N 1
ATOM 874 C CA . GLU A 1 114 ? 1.640 -2.915 11.949 1.00 96.06 114 GLU A CA 1
ATOM 875 C C . GLU A 1 114 ? 2.432 -4.008 11.206 1.00 96.06 114 GLU A C 1
ATOM 877 O O . GLU A 1 114 ? 2.318 -5.192 11.515 1.00 96.06 114 GLU A O 1
ATOM 882 N N . ALA A 1 115 ? 3.264 -3.621 10.237 1.00 92.25 115 ALA A N 1
ATOM 883 C CA . ALA A 1 115 ? 4.172 -4.526 9.529 1.00 92.25 115 ALA A CA 1
ATOM 884 C C . ALA A 1 115 ? 3.444 -5.730 8.897 1.00 92.25 115 ALA A C 1
ATOM 886 O O . ALA A 1 115 ? 3.718 -6.887 9.216 1.00 92.25 115 ALA A O 1
ATOM 887 N N . ASN A 1 116 ? 2.496 -5.426 8.011 1.00 94.31 116 ASN A N 1
ATOM 888 C CA . ASN A 1 116 ? 1.782 -6.367 7.147 1.00 94.31 116 ASN A CA 1
ATOM 889 C C . ASN A 1 116 ? 1.851 -5.858 5.686 1.00 94.31 116 ASN A C 1
ATOM 891 O O . ASN A 1 116 ? 2.632 -4.959 5.370 1.00 94.31 116 ASN A O 1
ATOM 895 N N . TYR A 1 117 ? 1.044 -6.415 4.781 1.00 95.00 117 TYR A N 1
ATOM 896 C CA . TYR A 1 117 ? 0.982 -6.043 3.360 1.00 95.00 117 TYR A CA 1
ATOM 897 C C . TYR A 1 117 ? -0.391 -5.467 2.970 1.00 95.00 117 TYR A C 1
ATOM 899 O O . TYR A 1 117 ? -0.905 -5.705 1.876 1.00 95.00 117 TYR A O 1
ATOM 907 N N . ILE A 1 118 ? -1.035 -4.747 3.890 1.00 98.44 118 ILE A N 1
ATOM 908 C CA . ILE A 1 118 ? -2.393 -4.224 3.708 1.00 98.44 118 ILE A CA 1
ATOM 909 C C . ILE A 1 118 ? -2.344 -2.978 2.827 1.00 98.44 118 ILE A C 1
ATOM 911 O O . ILE A 1 118 ? -1.518 -2.094 3.035 1.00 98.44 118 ILE A O 1
ATOM 915 N N . SER A 1 119 ? -3.264 -2.872 1.871 1.00 97.25 119 SER A N 1
ATOM 916 C CA . SER A 1 119 ? -3.397 -1.691 1.002 1.00 97.25 119 SER A CA 1
ATOM 917 C C . SER A 1 119 ? -4.787 -1.049 1.029 1.00 97.25 119 SER A C 1
ATOM 919 O O . SER A 1 119 ? -4.913 0.120 0.663 1.00 97.25 119 SER A O 1
ATOM 921 N N . ASP A 1 120 ? -5.810 -1.769 1.508 1.00 98.00 120 ASP A N 1
ATOM 922 C CA . ASP A 1 120 ? -7.197 -1.301 1.580 1.00 98.00 120 ASP A CA 1
ATOM 923 C C . ASP A 1 120 ? -7.684 -1.162 3.030 1.00 98.00 120 ASP A C 1
ATOM 925 O O . ASP A 1 120 ? -7.720 -2.121 3.802 1.00 98.00 120 ASP A O 1
ATOM 929 N N . LEU A 1 121 ? -8.108 0.053 3.385 1.00 98.12 121 LEU A N 1
ATOM 930 C CA . LEU A 1 121 ? -8.680 0.390 4.691 1.00 98.12 121 LEU A CA 1
ATOM 931 C C . LEU A 1 121 ? -10.219 0.369 4.707 1.00 98.12 121 LEU A C 1
ATOM 933 O O . LEU A 1 121 ? -10.834 0.588 5.754 1.00 98.12 121 LEU A O 1
ATOM 937 N N . SER A 1 122 ? -10.871 0.096 3.576 1.00 98.25 122 SER A N 1
ATOM 938 C CA . SER A 1 122 ? -12.336 0.032 3.474 1.00 98.25 122 SER A CA 1
ATOM 939 C C . SER A 1 122 ? -12.989 -0.903 4.501 1.00 98.25 122 SER A C 1
ATOM 941 O O . SER A 1 122 ? -14.002 -0.494 5.084 1.00 98.25 122 SER A O 1
ATOM 943 N N . PRO A 1 123 ? -12.428 -2.089 4.822 1.00 98.44 123 PRO A N 1
ATOM 944 C CA . PRO A 1 123 ? -13.031 -3.003 5.794 1.00 98.44 123 PRO A CA 1
ATOM 945 C C . PRO A 1 123 ? -13.200 -2.426 7.203 1.00 98.44 123 PRO A C 1
ATOM 947 O O . PRO A 1 123 ? -14.132 -2.816 7.907 1.00 98.44 123 PRO A O 1
ATOM 950 N N . VAL A 1 124 ? -12.353 -1.477 7.619 1.00 98.12 124 VAL A N 1
ATOM 951 C CA . VAL A 1 124 ? -12.416 -0.900 8.973 1.00 98.12 124 VAL A CA 1
ATOM 952 C C . VAL A 1 124 ? -13.258 0.373 9.059 1.00 98.12 124 VAL A C 1
ATOM 954 O O . VAL A 1 124 ? -13.633 0.774 10.157 1.00 98.12 124 VAL A O 1
ATOM 957 N N . SER A 1 125 ? -13.634 0.969 7.922 1.00 96.56 125 SER A N 1
ATOM 958 C CA . SER A 1 125 ? -14.327 2.270 7.830 1.00 96.56 125 SER A CA 1
ATOM 959 C C . SER A 1 125 ? -15.609 2.395 8.668 1.00 96.56 125 SER A C 1
ATOM 961 O O . SER A 1 125 ? -15.958 3.484 9.121 1.00 96.56 125 SER A O 1
ATOM 963 N N . LYS A 1 126 ? -16.320 1.283 8.904 1.00 94.94 126 LYS A N 1
ATOM 964 C CA . LYS A 1 126 ? -17.596 1.247 9.647 1.00 94.94 126 LYS A CA 1
ATOM 965 C C . LYS A 1 126 ? -17.459 0.776 11.097 1.00 94.94 126 LYS A C 1
ATOM 967 O O . LYS A 1 126 ? -18.461 0.723 11.816 1.00 94.94 126 LYS A O 1
ATOM 972 N N . LEU A 1 127 ? -16.248 0.450 11.553 1.00 97.44 127 LEU A N 1
ATOM 973 C CA . LEU A 1 127 ? -15.981 -0.040 12.908 1.00 97.44 127 LEU A CA 1
ATOM 974 C C . LEU A 1 127 ? -15.972 1.123 13.909 1.00 97.44 127 LEU A C 1
ATOM 976 O O . LEU A 1 127 ? -14.954 1.554 14.440 1.00 97.44 127 LEU A O 1
ATOM 980 N N . ASN A 1 128 ? -17.166 1.651 14.167 1.00 95.56 128 ASN A N 1
ATOM 981 C CA . ASN A 1 128 ? -17.388 2.913 14.866 1.00 95.56 128 ASN A CA 1
ATOM 982 C C . ASN A 1 128 ? -16.952 2.958 16.337 1.00 95.56 128 ASN A C 1
ATOM 984 O O . ASN A 1 128 ? -16.995 4.041 16.924 1.00 95.56 128 ASN A O 1
ATOM 988 N N . LYS A 1 129 ? -16.578 1.825 16.936 1.00 97.50 129 LYS A N 1
ATOM 989 C CA . LYS A 1 129 ? -16.061 1.771 18.308 1.00 97.50 129 LYS A CA 1
ATOM 990 C C . LYS A 1 129 ? -14.538 1.876 18.383 1.00 97.50 129 LYS A C 1
ATOM 992 O O . LYS A 1 129 ? -14.024 1.981 19.493 1.00 97.50 129 LYS A O 1
ATOM 997 N N . LEU A 1 130 ? -13.839 1.884 17.245 1.00 97.62 130 LEU A N 1
ATOM 998 C CA . LEU A 1 130 ? -12.393 2.044 17.219 1.00 97.62 130 LEU A CA 1
ATOM 999 C C . LEU A 1 130 ? -11.987 3.398 17.804 1.00 97.62 130 LEU A C 1
ATOM 1001 O O . LEU A 1 130 ? -12.533 4.439 17.439 1.00 97.62 130 LEU A O 1
ATOM 1005 N N . VAL A 1 131 ? -11.016 3.349 18.710 1.00 96.75 131 VAL A N 1
ATOM 1006 C CA . VAL A 1 131 ? -10.359 4.503 19.336 1.00 96.75 131 VAL A CA 1
ATOM 1007 C C . VAL A 1 131 ? -8.859 4.525 19.042 1.00 96.75 131 VAL A C 1
ATOM 1009 O O . VAL A 1 131 ? -8.232 5.575 19.157 1.00 96.75 131 VAL A O 1
ATOM 1012 N N . TYR A 1 132 ? -8.286 3.386 18.640 1.00 96.06 132 TYR A N 1
ATOM 1013 C CA . TYR A 1 132 ? -6.885 3.247 18.254 1.00 96.06 132 TYR A CA 1
ATOM 1014 C C . TYR A 1 132 ? -6.752 2.306 17.056 1.00 96.06 132 TYR A C 1
ATOM 1016 O O . TYR A 1 132 ? -7.237 1.171 17.107 1.00 96.06 132 TYR A O 1
ATOM 1024 N N . LEU A 1 133 ? -6.087 2.779 16.003 1.00 97.56 133 LEU A N 1
ATOM 1025 C CA . LEU A 1 133 ? -5.726 2.000 14.826 1.00 97.56 133 LEU A CA 1
ATOM 1026 C C . LEU A 1 133 ? -4.249 2.238 14.481 1.00 97.56 133 LEU A C 1
ATOM 1028 O O . LEU A 1 133 ? -3.841 3.385 14.283 1.00 97.56 133 LEU A O 1
ATOM 1032 N N . SER A 1 134 ? -3.474 1.163 14.351 1.00 97.44 134 SER A N 1
ATOM 1033 C CA . SER A 1 134 ? -2.125 1.196 13.782 1.00 97.44 134 SER A CA 1
ATOM 1034 C C . SER A 1 134 ? -2.067 0.349 12.516 1.00 97.44 134 SER A C 1
ATOM 1036 O O . SER A 1 134 ? -2.413 -0.831 12.525 1.00 97.44 134 SER A O 1
ATOM 1038 N N . PHE A 1 135 ? -1.619 0.973 11.432 1.00 98.19 135 PHE A N 1
ATOM 1039 C CA . PHE A 1 135 ? -1.292 0.352 10.150 1.00 98.19 135 PHE A CA 1
ATOM 1040 C C . PHE A 1 135 ? 0.113 0.761 9.700 1.00 98.19 135 PHE A C 1
ATOM 1042 O O . PHE A 1 135 ? 0.397 0.872 8.505 1.00 98.19 135 PHE A O 1
ATOM 1049 N N . VAL A 1 136 ? 1.001 1.041 10.653 1.00 97.81 136 VAL A N 1
ATOM 1050 C CA . VAL A 1 136 ? 2.391 1.403 10.363 1.00 97.81 136 VAL A CA 1
ATOM 1051 C C . VAL A 1 136 ? 3.041 0.316 9.501 1.00 97.81 136 VAL A C 1
ATOM 1053 O O . VAL A 1 136 ? 2.741 -0.863 9.666 1.00 97.81 136 VAL A O 1
ATOM 1056 N N . ALA A 1 137 ? 3.908 0.700 8.563 1.00 96.38 137 ALA A N 1
ATOM 1057 C CA . ALA A 1 137 ? 4.651 -0.249 7.727 1.00 96.38 137 ALA A CA 1
ATOM 1058 C C . ALA A 1 137 ? 3.759 -1.237 6.943 1.00 96.38 137 ALA A C 1
ATOM 1060 O O . ALA A 1 137 ? 3.948 -2.446 7.012 1.00 96.38 137 ALA A O 1
ATOM 1061 N N . ASN A 1 138 ? 2.787 -0.706 6.199 1.00 98.50 138 ASN A N 1
ATOM 1062 C CA . ASN A 1 138 ? 1.940 -1.445 5.257 1.00 98.50 138 ASN A CA 1
ATOM 1063 C C . ASN A 1 138 ? 2.097 -0.873 3.827 1.00 98.50 138 ASN A C 1
ATOM 1065 O O . ASN A 1 138 ? 3.061 -0.159 3.542 1.00 98.50 138 ASN A O 1
ATOM 1069 N N . GLU A 1 139 ? 1.169 -1.169 2.914 1.00 97.69 139 GLU A N 1
ATOM 1070 C CA . GLU A 1 139 ? 1.178 -0.721 1.512 1.00 97.69 139 GLU A CA 1
ATOM 1071 C C . GLU A 1 139 ? 0.028 0.257 1.197 1.00 97.69 139 GLU A C 1
ATOM 1073 O O . GLU A 1 139 ? -0.482 0.312 0.071 1.00 97.69 139 GLU A O 1
ATOM 1078 N N . ILE A 1 140 ? -0.417 1.028 2.194 1.00 97.38 140 ILE A N 1
ATOM 1079 C CA . ILE A 1 140 ? -1.599 1.889 2.085 1.00 97.38 140 ILE A CA 1
ATOM 1080 C C . ILE A 1 140 ? -1.315 3.101 1.200 1.00 97.38 140 ILE A C 1
ATOM 1082 O O . ILE A 1 140 ? -0.296 3.784 1.321 1.00 97.38 140 ILE A O 1
ATOM 1086 N N . ARG A 1 141 ? -2.277 3.379 0.319 1.00 95.50 141 ARG A N 1
ATOM 1087 C CA . ARG A 1 141 ? -2.232 4.457 -0.680 1.00 95.50 141 ARG A CA 1
ATOM 1088 C C . ARG A 1 141 ? -3.327 5.507 -0.500 1.00 95.50 141 ARG A C 1
ATOM 1090 O O . ARG A 1 141 ? -3.201 6.617 -1.016 1.00 95.50 141 ARG A O 1
ATOM 1097 N N . ASP A 1 142 ? -4.393 5.144 0.207 1.00 94.50 142 ASP A N 1
ATOM 1098 C CA . ASP A 1 142 ? -5.608 5.936 0.367 1.00 94.50 142 ASP A CA 1
ATOM 1099 C C . ASP A 1 142 ? -6.139 5.799 1.801 1.00 94.50 142 ASP A C 1
ATOM 1101 O O . ASP A 1 142 ? -6.409 4.696 2.278 1.00 94.50 142 ASP A O 1
ATOM 1105 N N . VAL A 1 143 ? -6.289 6.932 2.489 1.00 94.00 143 VAL A N 1
ATOM 1106 C CA . VAL A 1 143 ? -6.802 6.999 3.867 1.00 94.00 143 VAL A CA 1
ATOM 1107 C C . VAL A 1 143 ? -8.236 7.526 3.951 1.00 94.00 143 VAL A C 1
ATOM 1109 O O . VAL A 1 143 ? -8.787 7.605 5.051 1.00 94.00 143 VAL A O 1
ATOM 1112 N N . LYS A 1 144 ? -8.893 7.835 2.822 1.00 94.12 144 LYS A N 1
ATOM 1113 C CA . LYS A 1 144 ? -10.303 8.268 2.808 1.00 94.12 144 LYS A CA 1
ATOM 1114 C C . LYS A 1 144 ? -11.239 7.362 3.605 1.00 94.12 144 LYS A C 1
ATOM 1116 O O . LYS A 1 144 ? -12.080 7.913 4.320 1.00 94.12 144 LYS A O 1
ATOM 1121 N N . PRO A 1 145 ? -11.106 6.018 3.567 1.00 96.19 145 PRO A N 1
ATOM 1122 C CA . PRO A 1 145 ? -11.992 5.147 4.333 1.00 96.19 145 PRO A CA 1
ATOM 1123 C C . PRO A 1 145 ? -11.992 5.404 5.845 1.00 96.19 145 PRO A C 1
ATOM 1125 O O . PRO A 1 145 ? -12.951 5.034 6.519 1.00 96.19 145 PRO A O 1
ATOM 1128 N N . VAL A 1 146 ? -10.945 6.033 6.389 1.00 95.31 146 VAL A N 1
ATOM 1129 C CA . VAL A 1 146 ? -10.781 6.253 7.833 1.00 95.31 146 VAL A CA 1
ATOM 1130 C C . VAL A 1 146 ? -10.832 7.727 8.253 1.00 95.31 146 VAL A C 1
ATOM 1132 O O . VAL A 1 146 ? -10.689 8.014 9.439 1.00 95.31 146 VAL A O 1
ATOM 1135 N N . ILE A 1 147 ? -11.122 8.662 7.337 1.00 92.31 147 ILE A N 1
ATOM 1136 C CA . ILE A 1 147 ? -11.246 10.102 7.655 1.00 92.31 147 ILE A CA 1
ATOM 1137 C C . ILE A 1 147 ? -12.323 10.361 8.713 1.00 92.31 147 ILE A C 1
ATOM 1139 O O . ILE A 1 147 ? -12.108 11.100 9.668 1.00 92.31 147 ILE A O 1
ATOM 1143 N N . GLU A 1 148 ? -13.498 9.746 8.581 1.00 92.38 148 GLU A N 1
ATOM 1144 C CA . GLU A 1 148 ? -14.568 9.949 9.566 1.00 92.38 148 GLU A CA 1
ATOM 1145 C C . GLU A 1 148 ? -14.236 9.312 10.923 1.00 92.38 148 GLU A C 1
ATOM 1147 O O . GLU A 1 148 ? -14.649 9.821 11.967 1.00 92.38 148 GLU A O 1
ATOM 1152 N N . LEU A 1 149 ? -13.447 8.231 10.933 1.00 93.81 149 LEU A N 1
ATOM 1153 C CA . LEU A 1 149 ? -12.963 7.613 12.169 1.00 93.81 149 LEU A CA 1
ATOM 1154 C C . LEU A 1 149 ? -11.924 8.489 12.873 1.00 93.81 149 LEU A C 1
ATOM 1156 O O . LEU A 1 149 ? -11.920 8.536 14.103 1.00 93.81 149 LEU A O 1
ATOM 1160 N N . SER A 1 150 ? -11.094 9.227 12.130 1.00 92.50 150 SER A N 1
ATOM 1161 C CA . SER A 1 150 ? -10.021 10.046 12.708 1.00 92.50 150 SER A CA 1
ATOM 1162 C C . SER A 1 150 ? -10.535 11.195 13.581 1.00 92.50 150 SER A C 1
ATOM 1164 O O . SER A 1 150 ? -9.835 11.665 14.471 1.00 92.50 150 SER A O 1
ATOM 1166 N N . LYS A 1 151 ? -11.808 11.584 13.425 1.00 92.38 151 LYS A N 1
ATOM 1167 C CA . LYS A 1 151 ? -12.482 12.559 14.303 1.00 92.38 151 LYS A CA 1
ATOM 1168 C C . LYS A 1 151 ? -12.594 12.097 15.763 1.00 92.38 151 LYS A C 1
ATOM 1170 O O . LYS A 1 151 ? -12.837 12.923 16.639 1.00 92.38 151 LYS A O 1
ATOM 1175 N N . LYS A 1 152 ? -12.484 10.790 16.026 1.00 92.69 152 LYS A N 1
ATOM 1176 C CA . LYS A 1 152 ? -12.643 10.185 17.364 1.00 92.69 152 LYS A CA 1
ATOM 1177 C C . LYS A 1 152 ? -11.570 9.157 17.728 1.00 92.69 152 LYS A C 1
ATOM 1179 O O . LYS A 1 152 ? -11.501 8.760 18.889 1.00 92.69 152 LYS A O 1
ATOM 1184 N N . ALA A 1 153 ? -10.780 8.702 16.761 1.00 93.69 153 ALA A N 1
ATOM 1185 C CA . ALA A 1 153 ? -9.777 7.665 16.936 1.00 93.69 153 ALA A CA 1
ATOM 1186 C C . ALA A 1 153 ? -8.379 8.200 16.634 1.00 93.69 153 ALA A C 1
ATOM 1188 O O . ALA A 1 153 ? -8.191 9.001 15.721 1.00 93.69 153 ALA A O 1
ATOM 1189 N N . TYR A 1 154 ? -7.389 7.692 17.361 1.00 93.56 154 TYR A N 1
ATOM 1190 C CA . TYR A 1 154 ? -5.992 7.836 16.978 1.00 93.56 154 TYR A CA 1
ATOM 1191 C C . TYR A 1 154 ? -5.684 6.868 15.829 1.00 93.56 154 TYR A C 1
ATOM 1193 O O . TYR A 1 154 ? -5.896 5.662 15.977 1.00 93.56 154 TYR A O 1
ATOM 1201 N N . ILE A 1 155 ? -5.199 7.389 14.697 1.00 95.25 155 ILE A N 1
ATOM 1202 C CA . ILE A 1 155 ? -4.919 6.599 13.489 1.00 95.25 155 ILE A CA 1
ATOM 1203 C C . ILE A 1 155 ? -3.481 6.838 13.036 1.00 95.25 155 ILE A C 1
ATOM 1205 O O . ILE A 1 155 ? -3.131 7.934 12.592 1.00 95.25 155 ILE A O 1
ATOM 1209 N N . ASN A 1 156 ? -2.654 5.797 13.113 1.00 95.00 156 ASN A N 1
ATOM 1210 C CA . ASN A 1 156 ? -1.278 5.832 12.632 1.00 95.00 156 ASN A CA 1
ATOM 1211 C C . ASN A 1 156 ? -1.122 4.993 11.355 1.00 95.00 156 ASN A C 1
ATOM 1213 O O . ASN A 1 156 ? -1.343 3.785 11.370 1.00 95.00 156 ASN A O 1
ATOM 1217 N N . VAL A 1 157 ? -0.735 5.642 10.255 1.00 95.62 157 VAL A N 1
ATOM 1218 C CA . VAL A 1 157 ? -0.532 5.050 8.920 1.00 95.62 157 VAL A CA 1
ATOM 1219 C C . VAL A 1 157 ? 0.846 5.459 8.376 1.00 95.62 157 VAL A C 1
ATOM 1221 O O . VAL A 1 157 ? 1.034 5.722 7.189 1.00 95.62 157 VAL A O 1
ATOM 1224 N N . GLN A 1 158 ? 1.836 5.583 9.260 1.00 94.69 158 GLN A N 1
ATOM 1225 C CA . GLN A 1 158 ? 3.186 6.006 8.892 1.00 94.69 158 GLN A CA 1
ATOM 1226 C C . GLN A 1 158 ? 3.993 4.883 8.238 1.00 94.69 158 GLN A C 1
ATOM 1228 O O . GLN A 1 158 ? 3.679 3.700 8.362 1.00 94.69 158 GLN A O 1
ATOM 1233 N N . ASN A 1 159 ? 5.088 5.263 7.582 1.00 95.00 159 ASN A N 1
ATOM 1234 C CA . ASN A 1 159 ? 6.103 4.354 7.046 1.00 95.00 159 ASN A CA 1
ATOM 1235 C C . ASN A 1 159 ? 5.573 3.335 6.028 1.00 95.00 159 ASN A C 1
ATOM 1237 O O . ASN A 1 159 ? 6.061 2.210 5.971 1.00 95.00 159 ASN A O 1
ATOM 1241 N N . GLN A 1 160 ? 4.593 3.720 5.214 1.00 97.25 160 GLN A N 1
ATOM 1242 C CA . GLN A 1 160 ? 4.098 2.848 4.155 1.00 97.25 160 GLN A CA 1
ATOM 1243 C C . GLN A 1 160 ? 5.177 2.595 3.098 1.00 97.25 160 GLN A C 1
ATOM 1245 O O . GLN A 1 160 ? 6.000 3.470 2.804 1.00 97.25 160 GLN A O 1
ATOM 1250 N N . LYS A 1 161 ? 5.147 1.413 2.489 1.00 96.31 161 LYS A N 1
ATOM 1251 C CA . LYS A 1 161 ? 6.035 1.028 1.396 1.00 96.31 161 LYS A CA 1
ATOM 1252 C C . LYS A 1 161 ? 5.198 0.551 0.220 1.00 96.31 161 LYS A C 1
ATOM 1254 O O . LYS A 1 161 ? 4.571 -0.494 0.272 1.00 96.31 161 LYS A O 1
ATOM 1259 N N . VAL A 1 162 ? 5.180 1.341 -0.842 1.00 95.62 162 VAL A N 1
ATOM 1260 C CA . VAL A 1 162 ? 4.333 1.096 -2.008 1.00 95.62 162 VAL A CA 1
ATOM 1261 C C . VAL A 1 162 ? 5.208 0.689 -3.183 1.00 95.62 162 VAL A C 1
ATOM 1263 O O . VAL A 1 162 ? 6.103 1.436 -3.571 1.00 95.62 162 VAL A O 1
ATOM 1266 N N . PHE A 1 163 ? 4.930 -0.468 -3.775 1.00 92.88 163 PHE A N 1
ATOM 1267 C CA . PHE A 1 163 ? 5.620 -0.940 -4.973 1.00 92.88 163 PHE A CA 1
ATOM 1268 C C . PHE A 1 163 ? 4.760 -0.712 -6.215 1.00 92.88 163 PHE A C 1
ATOM 1270 O O . PHE A 1 163 ? 3.547 -0.958 -6.209 1.00 92.88 163 PHE A O 1
ATOM 1277 N N . LEU A 1 164 ? 5.390 -0.200 -7.268 1.00 93.38 164 LEU A N 1
ATOM 1278 C CA . LEU A 1 164 ? 4.785 -0.007 -8.581 1.00 93.38 164 LEU A CA 1
ATOM 1279 C C . LEU A 1 164 ? 5.391 -0.975 -9.600 1.00 93.38 164 LEU A C 1
ATOM 1281 O O . LEU A 1 164 ? 6.565 -1.330 -9.504 1.00 93.38 164 LEU A O 1
ATOM 1285 N N . GLU A 1 165 ? 4.583 -1.355 -10.587 1.00 90.94 165 GLU A N 1
ATOM 1286 C CA . GLU A 1 165 ? 4.994 -2.177 -11.731 1.00 90.94 165 GLU A CA 1
ATOM 1287 C C . GLU A 1 165 ? 6.083 -1.501 -12.552 1.00 90.94 165 GLU A C 1
ATOM 1289 O O . GLU A 1 165 ? 5.978 -0.301 -12.792 1.00 90.94 165 GLU A O 1
ATOM 1294 N N . ASP A 1 166 ? 7.081 -2.253 -13.027 1.00 93.25 166 ASP A N 1
ATOM 1295 C CA . ASP A 1 166 ? 8.194 -1.756 -13.850 1.00 93.25 16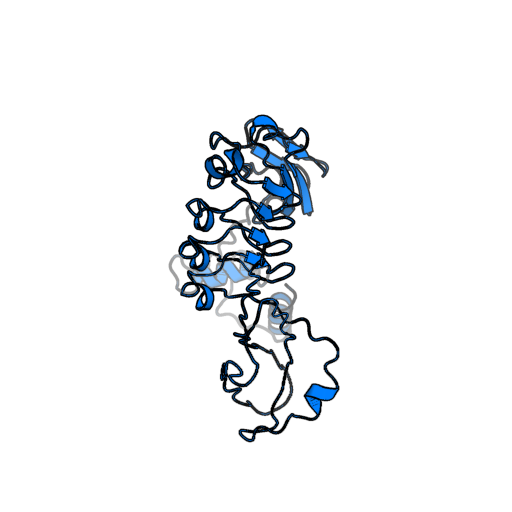6 ASP A CA 1
ATOM 1296 C C . ASP A 1 166 ? 7.739 -0.759 -14.943 1.00 93.25 166 ASP A C 1
ATOM 1298 O O . ASP A 1 166 ? 6.757 -0.972 -15.659 1.00 93.25 166 ASP A O 1
ATOM 1302 N N . THR A 1 167 ? 8.489 0.334 -15.103 1.00 94.12 167 THR A N 1
ATOM 1303 C CA . THR A 1 167 ? 8.229 1.371 -16.116 1.00 94.12 167 THR A CA 1
ATOM 1304 C C . THR A 1 167 ? 9.474 1.659 -16.945 1.00 94.12 167 THR A C 1
ATOM 1306 O O . THR A 1 167 ? 10.576 1.254 -16.589 1.00 94.12 167 THR A O 1
ATOM 1309 N N . GLU A 1 168 ? 9.318 2.373 -18.052 1.00 94.56 168 GLU A N 1
ATOM 1310 C CA . GLU A 1 168 ? 10.421 2.742 -18.939 1.00 94.56 168 GLU A CA 1
ATOM 1311 C C . GLU A 1 168 ? 10.942 4.147 -18.622 1.00 94.56 168 GLU A C 1
ATOM 1313 O O . GLU A 1 168 ? 10.223 4.998 -18.088 1.00 94.56 168 GLU A O 1
ATOM 1318 N N . VAL A 1 169 ? 12.207 4.402 -18.962 1.00 95.44 169 VAL A N 1
ATOM 1319 C CA . VAL A 1 169 ? 12.792 5.746 -18.909 1.00 95.44 169 VAL A CA 1
ATOM 1320 C C . VAL A 1 169 ? 11.899 6.727 -19.679 1.00 95.44 169 VAL A C 1
ATOM 1322 O O . VAL A 1 169 ? 11.381 6.425 -20.746 1.00 95.44 169 VAL A O 1
ATOM 1325 N N . ASN A 1 170 ? 11.709 7.917 -19.114 1.00 95.38 170 ASN A N 1
ATOM 1326 C CA . ASN A 1 170 ? 10.864 9.004 -19.610 1.00 95.38 170 ASN A CA 1
ATOM 1327 C C . ASN A 1 170 ? 9.359 8.700 -19.710 1.00 95.38 170 ASN A C 1
ATOM 1329 O O . ASN A 1 170 ? 8.598 9.599 -20.078 1.00 95.38 170 ASN A O 1
ATOM 1333 N N . LYS A 1 171 ? 8.902 7.506 -19.320 1.00 95.69 171 LYS A N 1
ATOM 1334 C CA . LYS A 1 171 ? 7.474 7.199 -19.251 1.00 95.69 171 LYS A CA 1
ATOM 1335 C C . LYS A 1 171 ? 6.825 7.926 -18.077 1.00 95.69 171 LYS A C 1
ATOM 1337 O O . LYS A 1 171 ? 7.346 7.954 -16.962 1.00 95.69 171 LYS A O 1
ATOM 1342 N N . GLU A 1 172 ? 5.670 8.518 -18.347 1.00 96.31 172 GLU A N 1
ATOM 1343 C CA . GLU A 1 172 ? 4.854 9.195 -17.346 1.00 96.31 172 GLU A CA 1
ATOM 1344 C C . GLU A 1 172 ? 4.082 8.176 -16.504 1.00 96.31 172 GLU A C 1
ATOM 1346 O O . GLU A 1 172 ? 3.336 7.349 -17.029 1.00 96.31 172 GLU A O 1
ATOM 1351 N N . VAL A 1 173 ? 4.263 8.240 -15.184 1.00 95.94 173 VAL A N 1
ATOM 1352 C CA . VAL A 1 173 ? 3.585 7.374 -14.216 1.00 95.94 173 VAL A CA 1
ATOM 1353 C C . VAL A 1 173 ? 2.787 8.238 -13.251 1.00 95.94 173 VAL A C 1
ATOM 1355 O O . VAL A 1 173 ? 3.334 9.096 -12.555 1.00 95.94 173 VAL A O 1
ATOM 1358 N N . LYS A 1 174 ? 1.473 8.013 -13.196 1.00 95.44 174 LYS A N 1
ATOM 1359 C CA . LYS A 1 174 ? 0.591 8.709 -12.257 1.00 95.44 174 LYS A CA 1
ATOM 1360 C C . LYS A 1 174 ? 0.888 8.239 -10.833 1.00 95.44 174 LYS A C 1
ATOM 1362 O O . LYS A 1 174 ? 0.923 7.039 -10.571 1.00 95.44 174 LYS A O 1
ATOM 1367 N N . VAL A 1 175 ? 1.082 9.181 -9.916 1.00 95.00 175 VAL A N 1
ATOM 1368 C CA . VAL A 1 175 ? 1.312 8.893 -8.498 1.00 95.00 175 VAL A CA 1
ATOM 1369 C C . VAL A 1 175 ? 0.044 8.266 -7.911 1.00 95.00 175 VAL A C 1
ATOM 1371 O O . VAL A 1 175 ? -1.014 8.893 -7.961 1.00 95.00 175 VAL A O 1
ATOM 1374 N N . PRO A 1 176 ? 0.115 7.059 -7.328 1.00 95.25 176 PRO A N 1
ATOM 1375 C CA . PRO A 1 176 ? -1.050 6.390 -6.766 1.00 95.25 176 PRO A CA 1
ATOM 1376 C C . PRO A 1 176 ? -1.129 6.637 -5.259 1.00 95.25 176 PRO A C 1
ATOM 1378 O O . PRO A 1 176 ? -1.259 5.696 -4.489 1.00 95.25 176 PRO A O 1
ATOM 1381 N N . ILE A 1 177 ? -0.965 7.889 -4.840 1.00 94.81 177 ILE A N 1
ATOM 1382 C CA . ILE A 1 177 ? -1.104 8.326 -3.448 1.00 94.81 177 ILE A CA 1
ATOM 1383 C C . ILE A 1 177 ? -2.173 9.403 -3.448 1.00 94.81 177 ILE A C 1
ATOM 1385 O O . ILE A 1 177 ? -2.072 10.344 -4.238 1.00 94.81 177 ILE A O 1
ATOM 1389 N N . TYR A 1 178 ? -3.178 9.261 -2.591 1.00 92.31 178 TYR A N 1
ATOM 1390 C CA . TYR A 1 178 ? -4.363 10.111 -2.614 1.00 92.31 178 TYR A CA 1
ATOM 1391 C C . TYR A 1 178 ? -4.444 10.997 -1.371 1.00 92.31 178 TYR A C 1
ATOM 1393 O O . TYR A 1 178 ? -4.152 10.566 -0.255 1.00 92.31 178 TYR A O 1
ATOM 1401 N N . GLU A 1 179 ? -4.841 12.248 -1.576 1.00 87.69 179 GLU A N 1
ATOM 1402 C CA . GLU A 1 179 ? -5.160 13.189 -0.504 1.00 87.69 179 GLU A CA 1
ATOM 1403 C C . GLU A 1 179 ? -6.592 12.934 0.009 1.00 87.69 179 GLU A C 1
ATOM 1405 O O . GLU A 1 179 ? -7.338 12.097 -0.508 1.00 87.69 179 GLU A O 1
ATOM 1410 N N . LYS A 1 180 ? -6.999 13.672 1.046 1.00 84.75 180 LYS A N 1
ATOM 1411 C CA . LYS A 1 180 ? -8.310 13.514 1.698 1.00 84.75 180 LYS A CA 1
ATOM 1412 C C . LYS A 1 180 ? -9.525 13.742 0.789 1.00 84.75 180 LYS A C 1
ATOM 1414 O O . LYS A 1 180 ? -10.600 13.225 1.075 1.00 84.75 180 LYS A O 1
ATOM 1419 N N . ASP A 1 181 ? -9.370 14.526 -0.270 1.00 85.44 181 ASP A N 1
ATOM 1420 C CA . ASP A 1 181 ? -10.400 14.799 -1.282 1.00 85.44 181 ASP A CA 1
ATOM 1421 C C . ASP A 1 181 ? -10.429 13.741 -2.399 1.00 85.44 181 ASP A C 1
ATOM 1423 O O . ASP A 1 181 ? -11.349 13.720 -3.213 1.00 85.44 181 ASP A O 1
ATOM 1427 N N . GLY A 1 182 ? -9.467 12.814 -2.401 1.00 87.25 182 GLY A N 1
ATOM 1428 C CA . GLY A 1 182 ? -9.318 11.781 -3.417 1.00 87.25 182 GLY A CA 1
ATOM 1429 C C . GLY A 1 182 ? -8.505 12.215 -4.630 1.00 87.25 182 GLY A C 1
ATOM 1430 O O . GLY A 1 182 ? -8.319 11.393 -5.529 1.00 87.25 182 GLY A O 1
ATOM 1431 N N . GLU A 1 183 ? -7.994 13.445 -4.647 1.00 89.56 183 GLU A N 1
ATOM 1432 C CA . GLU A 1 183 ? -7.051 13.888 -5.663 1.00 89.56 183 GLU A CA 1
ATOM 1433 C C . GLU A 1 183 ? -5.673 13.264 -5.440 1.00 89.56 183 GLU A C 1
ATOM 1435 O O . GLU A 1 183 ? -5.309 12.834 -4.342 1.00 89.56 183 GLU A O 1
ATOM 1440 N N . VAL A 1 184 ? -4.884 13.202 -6.510 1.00 90.19 184 VAL A N 1
ATOM 1441 C CA . VAL A 1 184 ? -3.510 12.701 -6.426 1.00 90.19 184 VAL A CA 1
ATOM 1442 C C . VAL A 1 184 ? -2.656 13.662 -5.604 1.00 90.19 184 VAL A C 1
ATOM 1444 O O . VAL A 1 184 ? -2.629 14.866 -5.859 1.00 90.19 184 VAL A O 1
ATOM 1447 N N . SER A 1 185 ? -1.890 13.110 -4.665 1.00 87.25 185 SER A N 1
ATOM 1448 C CA . SER A 1 185 ? -0.970 13.866 -3.821 1.00 87.25 185 SER A CA 1
ATOM 1449 C C . SER A 1 185 ? 0.018 14.671 -4.649 1.00 87.25 185 SER A C 1
ATOM 1451 O O . SER A 1 185 ? 0.827 14.116 -5.399 1.00 87.25 185 SER A O 1
ATOM 1453 N N . THR A 1 186 ? -0.005 15.984 -4.418 1.00 83.31 186 THR A N 1
ATOM 1454 C CA . THR A 1 186 ? 0.959 16.970 -4.929 1.00 83.31 186 THR A CA 1
ATOM 1455 C C . THR A 1 186 ? 2.180 17.147 -4.036 1.00 83.31 186 THR A C 1
ATOM 1457 O O . THR A 1 186 ? 3.141 17.819 -4.410 1.00 83.31 186 THR A O 1
ATOM 1460 N N . LYS A 1 187 ? 2.183 16.509 -2.863 1.00 85.00 187 LYS A N 1
ATOM 1461 C CA . LYS A 1 187 ? 3.163 16.720 -1.793 1.00 85.00 187 LYS A CA 1
ATOM 1462 C C . LYS A 1 187 ? 4.126 15.540 -1.676 1.00 85.00 187 LYS A C 1
ATOM 1464 O O . LYS A 1 187 ? 4.251 14.925 -0.615 1.00 85.00 187 LYS A O 1
ATOM 1469 N N . ILE A 1 188 ? 4.821 15.234 -2.769 1.00 91.94 188 ILE A N 1
ATOM 1470 C CA . ILE A 1 188 ? 5.874 14.213 -2.778 1.00 91.94 188 ILE A CA 1
ATOM 1471 C C . ILE A 1 188 ? 7.271 14.837 -2.806 1.00 91.94 188 ILE A C 1
ATOM 1473 O O . ILE A 1 188 ? 7.461 15.983 -3.215 1.00 91.94 188 ILE A O 1
ATOM 1477 N N . ARG A 1 189 ? 8.268 14.059 -2.394 1.00 94.75 189 ARG A N 1
ATOM 1478 C CA . ARG A 1 189 ? 9.686 14.401 -2.458 1.00 94.75 189 ARG A CA 1
ATOM 1479 C C . ARG A 1 189 ? 10.434 13.295 -3.184 1.00 94.75 189 ARG A C 1
ATOM 1481 O O . ARG A 1 189 ? 10.543 12.182 -2.683 1.00 94.75 189 ARG A O 1
ATOM 1488 N N . LEU A 1 190 ? 10.997 13.617 -4.341 1.00 96.94 190 LEU A N 1
ATOM 1489 C CA . LEU A 1 190 ? 11.871 12.700 -5.067 1.00 96.94 190 LEU A CA 1
ATOM 1490 C C . LEU A 1 190 ? 13.141 12.438 -4.242 1.00 96.94 190 LEU A C 1
ATOM 1492 O O . LEU A 1 190 ? 13.743 13.375 -3.708 1.00 96.94 190 LEU A O 1
ATOM 1496 N N . LYS A 1 191 ? 13.516 11.164 -4.097 1.00 97.56 191 LYS A N 1
ATOM 1497 C CA . LYS A 1 191 ? 14.730 10.739 -3.380 1.00 97.56 191 LYS A CA 1
ATOM 1498 C C . LYS A 1 191 ? 15.805 10.225 -4.318 1.00 97.56 191 LYS A C 1
ATOM 1500 O O . LYS A 1 191 ? 16.980 10.453 -4.050 1.00 97.56 191 LYS A O 1
ATOM 1505 N N . SER A 1 192 ? 15.403 9.588 -5.409 1.00 97.25 192 SER A N 1
ATOM 1506 C CA . SER A 1 192 ? 16.309 9.224 -6.492 1.00 97.25 192 SER A CA 1
ATOM 1507 C C . SER A 1 192 ? 16.550 10.392 -7.451 1.00 97.25 192 SER A C 1
ATOM 1509 O O . SER A 1 192 ? 15.766 11.339 -7.534 1.00 97.25 192 SER A O 1
ATOM 1511 N N . ASP A 1 193 ? 17.653 10.308 -8.183 1.00 95.75 193 ASP A N 1
ATOM 1512 C CA . ASP A 1 193 ? 18.042 11.232 -9.242 1.00 95.75 193 ASP A CA 1
ATOM 1513 C C . ASP A 1 193 ? 17.240 11.020 -10.540 1.00 95.75 193 ASP A C 1
ATOM 1515 O O . ASP A 1 193 ? 16.552 10.013 -10.723 1.00 95.75 193 ASP A O 1
ATOM 1519 N N . GLY A 1 194 ? 17.318 11.991 -11.456 1.00 95.62 194 GLY A N 1
ATOM 1520 C CA . GLY A 1 194 ? 16.661 11.920 -12.768 1.00 95.62 194 GLY A CA 1
ATOM 1521 C C . GLY A 1 194 ? 15.131 11.996 -12.727 1.00 95.62 194 GLY A C 1
ATOM 1522 O O . GLY A 1 194 ? 14.481 11.811 -13.750 1.00 95.62 194 GLY A O 1
ATOM 1523 N N . GLY A 1 195 ? 14.533 12.242 -11.562 1.00 96.88 195 GLY A N 1
ATOM 1524 C CA . GLY A 1 195 ? 13.089 12.358 -11.414 1.00 96.88 195 GLY A CA 1
ATOM 1525 C C . GLY A 1 195 ? 12.584 13.768 -11.688 1.00 96.88 195 GLY A C 1
ATOM 1526 O O . GLY A 1 195 ? 13.178 14.756 -11.259 1.00 96.88 195 GLY A O 1
ATOM 1527 N N . THR A 1 196 ? 11.426 13.853 -12.328 1.00 96.94 196 THR A N 1
ATOM 1528 C CA . THR A 1 196 ? 10.596 15.060 -12.380 1.00 96.94 196 THR A CA 1
ATOM 1529 C C . THR A 1 196 ? 9.213 14.733 -11.843 1.00 96.94 196 THR A C 1
ATOM 1531 O O . THR A 1 196 ? 8.732 13.610 -12.001 1.00 96.94 196 THR A O 1
ATOM 1534 N N . TYR A 1 197 ? 8.595 15.703 -11.175 1.00 94.88 197 TYR A N 1
ATOM 1535 C CA . TYR A 1 197 ? 7.244 15.577 -10.651 1.00 94.88 197 TYR A CA 1
ATOM 1536 C C . TYR A 1 197 ? 6.429 16.823 -10.991 1.00 94.88 197 TYR A C 1
ATOM 1538 O O . TYR A 1 197 ? 6.813 17.937 -10.633 1.00 94.88 197 TYR A O 1
ATOM 1546 N N . SER A 1 198 ? 5.308 16.629 -11.678 1.00 91.81 198 SER A N 1
ATOM 1547 C CA . SER A 1 198 ? 4.399 17.700 -12.082 1.00 91.81 198 SER A CA 1
ATOM 1548 C C . SER A 1 198 ? 2.993 17.142 -12.252 1.00 91.81 198 SER A C 1
ATOM 1550 O O . SER A 1 198 ? 2.837 16.074 -12.838 1.00 91.81 198 SER A O 1
ATOM 1552 N N . ASN A 1 199 ? 1.972 17.862 -11.781 1.00 88.00 199 ASN A N 1
ATOM 1553 C CA . ASN A 1 199 ? 0.557 17.522 -11.994 1.00 88.00 199 ASN A CA 1
ATOM 1554 C C . ASN A 1 199 ? 0.190 16.062 -11.645 1.00 88.00 199 ASN A C 1
ATOM 1556 O O . ASN A 1 199 ? -0.517 15.401 -12.401 1.00 88.00 199 ASN A O 1
ATOM 1560 N N . GLY A 1 200 ? 0.682 15.527 -10.521 1.00 91.88 200 GLY A N 1
ATOM 1561 C CA . GLY A 1 200 ? 0.357 14.152 -10.120 1.00 91.88 200 GLY A CA 1
ATOM 1562 C C . GLY A 1 200 ? 1.123 13.064 -10.875 1.00 91.88 200 GLY A C 1
ATOM 1563 O O . GLY A 1 200 ? 0.837 11.887 -10.677 1.00 91.88 200 GLY A O 1
ATOM 1564 N N . VAL A 1 201 ? 2.092 13.425 -11.717 1.00 95.00 201 VAL A N 1
ATOM 1565 C CA . VAL A 1 201 ? 2.855 12.492 -12.552 1.00 95.00 201 VAL A CA 1
ATOM 1566 C C . VAL A 1 201 ? 4.333 12.554 -12.196 1.00 95.00 201 VAL A C 1
ATOM 1568 O O . VAL A 1 201 ? 4.915 13.637 -12.108 1.00 95.00 201 VAL A O 1
ATOM 1571 N N . VAL A 1 202 ? 4.938 11.382 -12.010 1.00 96.94 202 VAL A N 1
ATOM 1572 C CA . VAL A 1 202 ? 6.387 11.201 -11.911 1.00 96.94 202 VAL A CA 1
ATOM 1573 C C . VAL A 1 202 ? 6.919 10.682 -13.242 1.00 96.94 202 VAL A C 1
ATOM 1575 O O . VAL A 1 202 ? 6.319 9.812 -13.873 1.00 96.94 202 VAL A O 1
ATOM 1578 N N . LYS A 1 203 ? 8.078 11.197 -13.646 1.00 96.94 203 LYS A N 1
ATOM 1579 C CA . LYS A 1 203 ? 8.841 10.724 -14.802 1.00 96.94 203 LYS A CA 1
ATOM 1580 C C . LYS A 1 203 ? 10.314 10.617 -14.432 1.00 96.94 203 LYS A C 1
ATOM 1582 O O . LYS A 1 203 ? 10.857 11.551 -13.843 1.00 96.94 203 LYS A O 1
ATOM 1587 N N . TRP A 1 204 ? 10.954 9.512 -14.808 1.00 97.81 204 TRP A N 1
ATOM 1588 C CA . TRP A 1 204 ? 12.358 9.222 -14.499 1.00 97.81 204 TRP A CA 1
ATOM 1589 C C . TRP A 1 204 ? 13.208 9.179 -15.766 1.00 97.81 204 TRP A C 1
ATOM 1591 O O . TRP A 1 204 ? 12.917 8.405 -16.668 1.00 97.81 204 TRP A O 1
ATOM 1601 N N . SER A 1 205 ? 14.277 9.968 -15.830 1.00 96.75 205 SER A N 1
ATOM 1602 C CA . SER A 1 205 ? 15.178 10.053 -16.986 1.00 96.75 205 SER A CA 1
ATOM 1603 C C . SER A 1 205 ? 16.349 9.066 -16.939 1.00 96.75 205 SER A C 1
ATOM 1605 O O . SER A 1 205 ? 17.182 9.061 -17.842 1.00 96.75 205 SER A O 1
ATOM 1607 N N . THR A 1 206 ? 16.463 8.265 -15.878 1.00 96.19 206 THR A N 1
ATOM 1608 C CA . THR A 1 206 ? 17.532 7.274 -15.701 1.00 96.19 206 THR A CA 1
ATOM 1609 C C . THR A 1 206 ? 16.952 5.942 -15.214 1.00 96.19 206 THR A C 1
ATOM 1611 O O . THR A 1 206 ? 15.959 5.947 -14.480 1.00 96.19 206 THR A O 1
ATOM 1614 N N . PRO A 1 207 ? 17.541 4.797 -15.609 1.00 95.94 207 PRO A N 1
ATOM 1615 C CA . PRO A 1 207 ? 17.087 3.481 -15.168 1.00 95.94 207 PRO A CA 1
ATOM 1616 C C . PRO A 1 207 ? 17.477 3.197 -13.706 1.00 95.94 207 PRO A C 1
ATOM 1618 O O . PRO A 1 207 ? 18.205 3.963 -13.066 1.00 95.94 207 PRO A O 1
ATOM 1621 N N . GLY A 1 208 ? 17.009 2.063 -13.189 1.00 93.31 208 GLY A N 1
ATOM 1622 C CA . GLY A 1 208 ? 17.283 1.560 -11.843 1.00 93.31 208 GLY A CA 1
ATOM 1623 C C . GLY A 1 208 ? 16.068 1.616 -10.921 1.00 93.31 208 GLY A C 1
ATOM 1624 O O . GLY A 1 208 ? 14.973 2.003 -11.323 1.00 93.31 208 GLY A O 1
ATOM 1625 N N . GLU A 1 209 ? 16.260 1.210 -9.669 1.00 97.25 209 GLU A N 1
ATOM 1626 C CA . GLU A 1 209 ? 15.250 1.391 -8.628 1.00 97.25 209 GLU A CA 1
ATOM 1627 C C . GLU A 1 209 ? 15.148 2.877 -8.266 1.00 97.25 209 GLU A C 1
ATOM 1629 O O . GLU A 1 209 ? 16.139 3.523 -7.910 1.00 97.25 209 GLU A O 1
ATOM 1634 N N . LYS A 1 210 ? 13.944 3.431 -8.389 1.00 98.12 210 LYS A N 1
ATOM 1635 C CA . LYS A 1 210 ? 13.641 4.830 -8.113 1.00 98.12 210 LYS A CA 1
ATOM 1636 C C . LYS A 1 210 ? 12.684 4.950 -6.945 1.00 98.12 210 LYS A C 1
ATOM 1638 O O . LYS A 1 210 ? 11.719 4.197 -6.838 1.00 98.12 210 LYS A O 1
ATOM 1643 N N . VAL A 1 211 ? 12.954 5.930 -6.089 1.00 98.00 211 VAL A N 1
ATOM 1644 C CA . VAL A 1 211 ? 12.224 6.153 -4.845 1.00 98.00 211 VAL A CA 1
ATOM 1645 C C . VAL A 1 211 ? 11.777 7.605 -4.743 1.00 98.00 211 VAL A C 1
ATOM 1647 O O . VAL A 1 211 ? 12.538 8.545 -5.013 1.00 98.00 211 VAL A O 1
ATOM 1650 N N . TYR A 1 212 ? 10.542 7.792 -4.293 1.00 97.31 212 TYR A N 1
ATOM 1651 C CA . TYR A 1 212 ? 10.038 9.072 -3.812 1.00 97.31 212 TYR A CA 1
ATOM 1652 C C . TYR A 1 212 ? 9.246 8.888 -2.518 1.00 97.31 212 TYR A C 1
ATOM 1654 O O . TYR A 1 212 ? 8.631 7.852 -2.294 1.00 97.31 212 TYR A O 1
ATOM 1662 N N . GLU A 1 213 ? 9.278 9.896 -1.658 1.00 96.06 213 GLU A N 1
ATOM 1663 C CA . GLU A 1 213 ? 8.581 9.928 -0.372 1.00 96.06 213 GLU A CA 1
ATOM 1664 C C . GLU A 1 213 ? 7.305 10.768 -0.480 1.00 96.06 213 GLU A C 1
ATOM 1666 O O . GLU A 1 213 ? 7.259 11.749 -1.224 1.00 96.06 213 GLU A O 1
ATOM 1671 N N . PHE A 1 214 ? 6.282 10.423 0.294 1.00 93.12 214 PHE A N 1
ATOM 1672 C CA . PHE A 1 214 ? 5.073 11.225 0.479 1.00 93.12 214 PHE A CA 1
ATOM 1673 C C . PHE A 1 214 ? 4.842 11.505 1.968 1.00 93.12 214 PHE A C 1
ATOM 1675 O O . PHE A 1 214 ? 5.428 10.863 2.841 1.00 93.12 214 PHE A O 1
ATOM 1682 N N . GLY A 1 215 ? 4.008 12.501 2.270 1.00 86.62 215 GLY A N 1
ATOM 1683 C CA . GLY A 1 215 ? 3.717 12.875 3.657 1.00 86.62 215 GLY A CA 1
ATOM 1684 C C . GLY A 1 215 ? 4.763 13.790 4.315 1.00 86.62 215 GLY A C 1
ATOM 1685 O O . GLY A 1 215 ? 4.756 13.972 5.527 1.00 86.62 215 GLY A O 1
ATOM 1686 N N . VAL A 1 216 ? 5.658 14.410 3.534 1.00 72.50 216 VAL A N 1
ATOM 1687 C CA . VAL A 1 216 ? 6.807 15.202 4.038 1.00 72.50 216 VAL A CA 1
ATOM 1688 C C . VAL A 1 216 ? 6.399 16.481 4.793 1.00 72.50 216 VAL A C 1
ATOM 1690 O O . VAL A 1 216 ? 7.170 16.997 5.597 1.00 72.50 216 VAL A O 1
ATOM 1693 N N . LYS A 1 217 ? 5.193 17.004 4.548 1.00 67.38 217 LYS A N 1
ATOM 1694 C CA . LYS A 1 217 ? 4.630 18.190 5.225 1.00 67.38 217 LYS A CA 1
ATOM 1695 C C . LYS A 1 217 ? 3.302 17.880 5.921 1.00 67.38 217 LYS A C 1
ATOM 1697 O O . LYS A 1 217 ? 2.397 18.702 5.848 1.00 67.38 217 LYS A O 1
ATOM 1702 N N . ASP A 1 218 ? 3.199 16.683 6.500 1.00 64.25 218 ASP A N 1
ATOM 1703 C CA . ASP A 1 218 ? 2.017 16.151 7.195 1.00 64.25 218 ASP A CA 1
ATOM 1704 C C . ASP A 1 218 ? 0.678 16.596 6.558 1.00 64.25 218 ASP A C 1
ATOM 1706 O O . ASP A 1 218 ? 0.025 17.531 7.033 1.00 64.25 218 ASP A O 1
ATOM 1710 N N . PRO A 1 219 ? 0.276 15.972 5.432 1.00 59.31 219 PRO A N 1
ATOM 1711 C CA . PRO A 1 219 ? -0.869 16.416 4.642 1.00 59.31 219 PRO A CA 1
ATOM 1712 C C . PRO A 1 219 ? -2.213 16.321 5.375 1.00 59.31 219 PRO A C 1
ATOM 1714 O O . PRO A 1 219 ? -3.204 16.833 4.859 1.00 59.31 219 PRO A O 1
ATOM 1717 N N . PHE A 1 220 ? -2.231 15.683 6.545 1.00 68.50 220 PHE A N 1
ATOM 1718 C CA . PHE A 1 220 ? -3.418 15.259 7.273 1.00 68.50 220 PHE A CA 1
ATOM 1719 C C . PHE A 1 220 ? -3.411 15.736 8.730 1.00 68.50 220 PHE A C 1
ATOM 1721 O O . PHE A 1 220 ? -4.223 15.263 9.527 1.00 68.50 220 PHE A O 1
ATOM 1728 N N . ASN A 1 221 ? -2.546 16.696 9.079 1.00 68.38 221 ASN A N 1
ATOM 1729 C CA . ASN A 1 221 ? -2.436 17.250 10.432 1.00 68.38 221 ASN A CA 1
ATOM 1730 C C . ASN A 1 221 ? -3.782 17.797 10.968 1.00 68.38 221 ASN A C 1
ATOM 1732 O O . ASN A 1 221 ? -4.038 17.761 12.167 1.00 68.38 221 ASN A O 1
ATOM 1736 N N . ASP A 1 222 ? -4.683 18.256 10.087 1.00 74.94 222 ASP A N 1
ATOM 1737 C CA . ASP A 1 222 ? -6.051 18.675 10.437 1.00 74.94 222 ASP A CA 1
ATOM 1738 C C . ASP A 1 222 ? -6.994 17.504 10.766 1.00 74.94 222 ASP A C 1
ATOM 1740 O O . ASP A 1 222 ? -7.989 17.685 11.465 1.00 74.94 222 ASP A O 1
ATOM 1744 N N . THR A 1 223 ? -6.685 16.302 10.281 1.00 78.50 223 THR A N 1
ATOM 1745 C CA . THR A 1 223 ? -7.453 15.071 10.527 1.00 78.50 223 THR A CA 1
ATOM 1746 C C . THR A 1 223 ? -6.899 14.227 11.676 1.00 78.50 223 THR A C 1
ATOM 1748 O O . THR A 1 223 ? -7.594 13.325 12.140 1.00 78.50 223 THR A O 1
ATOM 1751 N N . GLY A 1 224 ? -5.661 14.483 12.118 1.00 81.38 224 GLY A N 1
ATOM 1752 C CA . GLY A 1 224 ? -4.954 13.661 13.106 1.00 81.38 224 GLY A CA 1
ATOM 1753 C C . GLY A 1 224 ? -4.472 12.303 12.577 1.00 81.38 224 GLY A C 1
ATOM 1754 O O . GLY A 1 224 ? -4.057 11.460 13.373 1.00 81.38 224 GLY A O 1
ATOM 1755 N N . ILE A 1 225 ? -4.537 12.072 11.259 1.00 89.69 225 ILE A N 1
ATOM 1756 C CA . ILE A 1 225 ? -4.005 10.868 10.610 1.00 89.69 225 ILE A CA 1
ATOM 1757 C C . ILE A 1 225 ? -2.540 11.109 10.262 1.00 89.69 225 ILE A C 1
ATOM 1759 O O . ILE A 1 225 ? -2.219 11.999 9.480 1.00 89.69 225 ILE A O 1
ATOM 1763 N N . PHE A 1 226 ? -1.651 10.259 10.762 1.00 87.62 226 PHE A N 1
ATOM 1764 C CA . PHE A 1 226 ? -0.241 10.308 10.384 1.00 87.62 226 PHE A CA 1
ATOM 1765 C C . PHE A 1 226 ? -0.013 9.423 9.153 1.00 87.62 226 PHE A C 1
ATOM 1767 O O . PHE A 1 226 ? 0.116 8.211 9.297 1.00 87.62 226 PHE A O 1
ATOM 1774 N N . PHE A 1 227 ? 0.012 10.002 7.947 1.00 91.94 227 PHE A N 1
ATOM 1775 C CA . PHE A 1 227 ? 0.156 9.258 6.685 1.00 91.94 227 PHE A CA 1
ATOM 1776 C C . PHE A 1 227 ? 1.445 9.634 5.948 1.00 91.94 227 PHE A C 1
ATOM 1778 O O . PHE A 1 227 ? 1.573 10.722 5.380 1.00 91.94 227 PHE A O 1
ATOM 1785 N N . THR A 1 228 ? 2.417 8.722 5.972 1.00 93.81 228 THR A N 1
ATOM 1786 C CA . THR A 1 228 ? 3.742 8.907 5.366 1.00 93.81 228 THR A CA 1
ATOM 1787 C C . THR A 1 228 ? 4.235 7.607 4.759 1.00 93.81 228 THR A C 1
ATOM 1789 O O . THR A 1 228 ? 3.828 6.519 5.171 1.00 93.81 228 THR A O 1
ATOM 1792 N N . GLY A 1 229 ? 5.158 7.702 3.810 1.00 95.38 229 GLY A N 1
ATOM 1793 C CA . GLY A 1 229 ? 5.768 6.514 3.240 1.00 95.38 229 GLY A CA 1
ATOM 1794 C C . GLY A 1 229 ? 6.642 6.801 2.036 1.00 95.38 229 GLY A C 1
ATOM 1795 O O . GLY A 1 229 ? 6.894 7.954 1.676 1.00 95.38 229 GLY A O 1
ATOM 1796 N N . SER A 1 230 ? 7.071 5.714 1.411 1.00 96.50 230 SER A N 1
ATOM 1797 C CA . SER A 1 230 ? 7.904 5.708 0.218 1.00 96.50 230 SER A CA 1
ATOM 1798 C C . SER A 1 230 ? 7.252 4.877 -0.873 1.00 96.50 230 SER A C 1
ATOM 1800 O O . SER A 1 230 ? 6.692 3.810 -0.618 1.00 96.50 230 SER A O 1
ATOM 1802 N N . VAL A 1 231 ? 7.375 5.351 -2.105 1.00 98.00 231 VAL A N 1
ATOM 1803 C CA . VAL A 1 231 ? 7.008 4.609 -3.305 1.00 98.00 231 VAL A CA 1
ATOM 1804 C C . VAL A 1 231 ? 8.279 4.186 -4.024 1.00 98.00 231 VAL A C 1
ATOM 1806 O O . VAL A 1 231 ? 9.176 5.008 -4.222 1.00 98.00 231 VAL A O 1
ATOM 1809 N N . ILE A 1 232 ? 8.344 2.914 -4.406 1.00 97.12 232 ILE A N 1
ATOM 1810 C CA . ILE A 1 232 ? 9.453 2.302 -5.133 1.00 97.12 232 ILE A CA 1
ATOM 1811 C C . ILE A 1 232 ? 8.969 1.854 -6.506 1.00 97.12 232 ILE A C 1
ATOM 1813 O O . ILE A 1 232 ? 7.933 1.203 -6.643 1.00 97.12 232 ILE A O 1
ATOM 1817 N N . GLN A 1 233 ? 9.749 2.204 -7.519 1.00 96.38 233 GLN A N 1
ATOM 1818 C CA . GLN A 1 233 ? 9.480 1.912 -8.916 1.00 96.38 233 GLN A CA 1
ATOM 1819 C C . GLN A 1 233 ? 10.782 1.492 -9.587 1.00 96.38 233 GLN A C 1
ATOM 1821 O O . GLN A 1 233 ? 11.739 2.265 -9.619 1.00 96.38 233 GLN A O 1
ATOM 1826 N N . LYS A 1 234 ? 10.825 0.307 -10.189 1.00 94.56 234 LYS A N 1
ATOM 1827 C CA . LYS A 1 234 ? 11.937 -0.059 -11.067 1.00 94.56 234 LYS A CA 1
ATOM 1828 C C . LYS A 1 234 ? 11.731 0.564 -12.446 1.00 94.56 234 LYS A C 1
ATOM 1830 O O . LYS A 1 234 ? 10.660 0.441 -13.038 1.00 94.56 234 LYS A O 1
ATOM 1835 N N . VAL A 1 235 ? 12.751 1.265 -12.927 1.00 96.81 235 VAL A N 1
ATOM 1836 C CA . VAL A 1 235 ? 12.774 1.920 -14.237 1.00 96.81 235 VAL A CA 1
ATOM 1837 C C . VAL A 1 235 ? 13.765 1.182 -15.125 1.00 96.81 235 VAL A C 1
ATOM 1839 O O . VAL A 1 235 ? 14.941 1.048 -14.783 1.00 96.81 235 VAL A O 1
ATOM 1842 N N . VAL A 1 236 ? 13.301 0.687 -16.262 1.00 92.44 236 VAL A N 1
ATOM 1843 C CA . VAL A 1 236 ? 14.128 0.025 -17.271 1.00 92.44 236 VAL A CA 1
ATOM 1844 C C . VAL A 1 236 ? 14.408 0.983 -18.419 1.00 92.44 236 VAL A C 1
ATOM 1846 O O . VAL A 1 236 ? 13.662 1.936 -18.638 1.00 92.44 236 VAL A O 1
ATOM 1849 N N . ASN A 1 237 ? 15.498 0.755 -19.152 1.00 89.31 237 ASN A N 1
ATOM 1850 C CA . ASN A 1 237 ? 15.736 1.501 -20.385 1.00 89.31 237 ASN A CA 1
ATOM 1851 C C . ASN A 1 237 ? 14.536 1.340 -21.322 1.00 89.31 237 ASN A C 1
ATOM 1853 O O . ASN A 1 237 ? 13.902 0.282 -21.327 1.00 89.31 237 ASN A O 1
ATOM 1857 N N . GLU A 1 238 ? 14.248 2.386 -22.096 1.00 73.12 238 GLU A N 1
ATOM 1858 C CA . GLU A 1 238 ? 13.259 2.323 -23.170 1.00 73.12 238 GLU A CA 1
ATOM 1859 C C . GLU A 1 238 ? 13.541 1.076 -24.006 1.00 73.12 238 GLU A C 1
ATOM 1861 O O . GLU A 1 238 ? 14.689 0.825 -24.406 1.00 73.12 238 GLU A O 1
ATOM 1866 N N . LYS A 1 239 ? 12.515 0.245 -24.207 1.00 64.62 239 LYS A N 1
ATOM 1867 C CA . LYS A 1 239 ? 12.652 -0.858 -25.147 1.00 64.62 239 LYS A CA 1
ATOM 1868 C C . LYS A 1 239 ? 12.868 -0.204 -26.500 1.00 64.62 239 LYS A C 1
ATOM 1870 O O . LYS A 1 239 ? 11.952 0.409 -27.039 1.00 64.62 239 LYS A O 1
ATOM 1875 N N . VAL A 1 240 ? 14.084 -0.313 -27.038 1.00 55.34 240 VAL A N 1
ATOM 1876 C CA . VAL A 1 240 ? 14.314 -0.022 -28.454 1.00 55.34 240 VAL A CA 1
ATOM 1877 C C . VAL A 1 240 ? 13.252 -0.822 -29.189 1.00 55.34 240 VAL A C 1
ATOM 1879 O O . VAL A 1 240 ? 13.170 -2.029 -28.953 1.00 55.34 240 VAL A O 1
ATOM 1882 N N . ALA A 1 241 ? 12.398 -0.147 -29.966 1.00 50.78 241 ALA A N 1
ATOM 1883 C CA . ALA A 1 241 ? 11.381 -0.808 -30.769 1.00 50.78 241 ALA A CA 1
ATOM 1884 C C . ALA A 1 241 ? 12.058 -1.995 -31.453 1.00 50.78 241 ALA A C 1
ATOM 1886 O O . ALA A 1 241 ? 12.995 -1.794 -32.228 1.00 50.78 241 ALA A O 1
ATOM 1887 N N . GLU A 1 242 ? 11.682 -3.213 -31.052 1.00 54.84 242 GLU A N 1
ATOM 1888 C CA . GLU A 1 242 ? 12.292 -4.414 -31.601 1.00 54.84 242 GLU A CA 1
ATOM 1889 C C . GLU A 1 242 ? 12.089 -4.330 -33.107 1.00 54.84 242 GLU A C 1
ATOM 1891 O O . GLU A 1 242 ? 10.960 -4.199 -33.588 1.00 54.84 242 GLU A O 1
ATOM 1896 N N . GLU A 1 243 ? 13.201 -4.296 -33.841 1.00 56.50 243 GLU A N 1
ATOM 1897 C CA . GLU A 1 243 ? 13.188 -4.379 -35.290 1.00 56.50 243 GLU A CA 1
ATOM 1898 C C . GLU A 1 243 ? 12.331 -5.602 -35.625 1.00 56.50 243 GLU A C 1
ATOM 1900 O O . GLU A 1 243 ? 12.624 -6.702 -35.160 1.00 56.50 243 GLU A O 1
ATOM 1905 N N . VAL A 1 244 ? 11.201 -5.407 -36.309 1.00 63.00 244 VAL A N 1
ATOM 1906 C CA . VAL A 1 244 ? 10.284 -6.515 -36.581 1.00 63.00 244 VAL A CA 1
ATOM 1907 C C . VAL A 1 244 ? 11.007 -7.456 -37.536 1.00 63.00 244 VAL A C 1
ATOM 1909 O O . VAL A 1 244 ? 11.112 -7.182 -38.732 1.00 63.00 244 VAL A O 1
ATOM 1912 N N . ILE A 1 245 ? 11.539 -8.553 -37.000 1.00 70.81 245 ILE A N 1
ATOM 1913 C CA . ILE A 1 245 ? 12.200 -9.581 -37.796 1.00 70.81 245 ILE A CA 1
ATOM 1914 C C . ILE A 1 245 ? 11.097 -10.401 -38.474 1.00 70.81 245 ILE A C 1
ATOM 1916 O O . ILE A 1 245 ? 10.590 -11.373 -37.916 1.00 70.81 245 ILE A O 1
ATOM 1920 N N . GLU A 1 246 ? 10.692 -9.978 -39.674 1.00 80.94 246 GLU A N 1
ATOM 1921 C CA . GLU A 1 246 ? 9.879 -10.797 -40.577 1.00 80.94 246 GLU A CA 1
ATOM 1922 C C . GLU A 1 246 ? 10.801 -11.692 -41.417 1.00 80.94 246 GLU A C 1
ATOM 1924 O O . GLU A 1 246 ? 11.722 -11.216 -42.089 1.00 80.94 246 GLU A O 1
ATOM 1929 N N . PHE A 1 247 ? 10.536 -12.997 -41.405 1.00 88.88 247 PHE A N 1
ATOM 1930 C CA . PHE A 1 247 ? 11.205 -13.948 -42.285 1.00 88.88 247 PHE A CA 1
ATOM 1931 C C . PHE A 1 247 ? 10.349 -14.200 -43.528 1.00 88.88 247 PHE A C 1
ATOM 1933 O O . PHE A 1 247 ? 9.154 -14.467 -43.432 1.00 88.88 247 PHE A O 1
ATOM 1940 N N . LYS A 1 248 ? 10.964 -14.119 -44.709 1.00 90.50 248 LYS A N 1
ATOM 1941 C CA . LYS A 1 248 ? 10.297 -14.229 -46.018 1.00 90.50 248 LYS A CA 1
ATOM 1942 C C . LYS A 1 248 ? 9.705 -15.615 -46.272 1.00 90.50 248 LYS A C 1
ATOM 1944 O O . LYS A 1 248 ? 8.757 -15.743 -47.039 1.00 90.50 248 LYS A O 1
ATOM 1949 N N . ASP A 1 249 ? 10.291 -16.634 -45.657 1.00 91.38 249 ASP A N 1
ATOM 1950 C CA . ASP A 1 249 ? 9.921 -18.045 -45.756 1.00 91.38 249 ASP A CA 1
ATOM 1951 C C . ASP A 1 249 ? 8.938 -18.490 -44.660 1.00 91.38 249 ASP A C 1
ATOM 1953 O O . ASP A 1 249 ? 8.573 -19.661 -44.612 1.00 91.38 249 ASP A O 1
ATOM 1957 N N . VAL A 1 250 ? 8.469 -17.571 -43.807 1.00 90.50 250 VAL A N 1
ATOM 1958 C CA . VAL A 1 250 ? 7.441 -17.836 -42.793 1.00 90.50 250 VAL A CA 1
ATOM 1959 C C . VAL A 1 250 ? 6.147 -17.136 -43.218 1.00 90.50 250 VAL A C 1
ATOM 1961 O O . VAL A 1 250 ? 6.044 -15.914 -43.104 1.00 90.50 250 VAL A O 1
ATOM 1964 N N . PRO A 1 251 ? 5.146 -17.872 -43.735 1.00 88.75 251 PRO A N 1
ATOM 1965 C CA . PRO A 1 251 ? 3.915 -17.263 -44.223 1.00 88.75 251 PRO A CA 1
ATOM 1966 C C . PRO A 1 251 ? 3.123 -16.568 -43.111 1.00 88.75 251 PRO A C 1
ATOM 1968 O O . PRO A 1 251 ? 3.003 -17.088 -42.000 1.00 88.75 251 PRO A O 1
ATOM 1971 N N . LYS A 1 252 ? 2.497 -15.434 -43.445 1.00 87.19 252 LYS A N 1
ATOM 1972 C CA . LYS A 1 252 ? 1.579 -14.738 -42.532 1.00 87.19 252 LYS A CA 1
ATOM 1973 C C . LYS A 1 252 ? 0.356 -15.606 -42.228 1.00 87.19 252 LYS A C 1
ATOM 1975 O O . LYS A 1 252 ? -0.237 -16.184 -43.139 1.00 87.19 252 LYS A O 1
ATOM 1980 N N . GLY A 1 253 ? -0.026 -15.692 -40.958 1.00 85.06 253 GLY A N 1
ATOM 1981 C CA . GLY A 1 253 ? -1.098 -16.553 -40.456 1.00 85.06 253 GLY A CA 1
ATOM 1982 C C . GLY A 1 253 ? -0.702 -18.022 -40.274 1.00 85.06 253 GLY A C 1
ATOM 1983 O O . GLY A 1 253 ? -1.558 -18.839 -39.928 1.00 85.06 253 GLY A O 1
ATOM 1984 N N . HIS A 1 254 ? 0.564 -18.388 -40.500 1.00 89.25 254 HIS A N 1
ATOM 1985 C CA . HIS A 1 254 ? 1.036 -19.741 -40.223 1.00 89.25 254 HIS A CA 1
ATOM 1986 C C . HIS A 1 254 ? 1.032 -20.008 -38.710 1.00 89.25 254 HIS A C 1
ATOM 1988 O O . HIS A 1 254 ? 1.410 -19.146 -37.920 1.00 89.25 254 HIS A O 1
ATOM 1994 N N . TRP A 1 255 ? 0.666 -21.222 -38.282 1.00 91.44 255 TRP A N 1
ATOM 1995 C CA . TRP A 1 255 ? 0.573 -21.564 -36.852 1.00 91.44 255 TRP A CA 1
ATOM 1996 C C . TRP A 1 255 ? 1.889 -21.322 -36.093 1.00 91.44 255 TRP A C 1
ATOM 1998 O O . TRP A 1 255 ? 1.873 -21.008 -34.905 1.00 91.44 255 TRP A O 1
ATOM 2008 N N . ALA A 1 256 ? 3.025 -21.451 -36.790 1.00 88.38 256 ALA A N 1
ATOM 2009 C CA . ALA A 1 256 ? 4.358 -21.245 -36.235 1.00 88.38 256 ALA A CA 1
ATOM 2010 C C . ALA A 1 256 ? 4.820 -19.774 -36.237 1.00 88.38 256 ALA A C 1
ATOM 2012 O O . ALA A 1 256 ? 5.822 -19.470 -35.598 1.00 88.38 256 ALA A O 1
ATOM 2013 N N . GLU A 1 257 ? 4.124 -18.864 -36.929 1.00 87.38 257 GLU A N 1
ATOM 2014 C CA . GLU A 1 257 ? 4.560 -17.473 -37.147 1.00 87.38 257 GLU A CA 1
ATOM 2015 C C . GLU A 1 257 ? 4.878 -16.757 -35.827 1.00 87.38 257 GLU A C 1
ATOM 2017 O O . GLU A 1 257 ? 5.979 -16.236 -35.648 1.00 87.38 257 GLU A O 1
ATOM 2022 N N . GLY A 1 258 ? 3.953 -16.807 -34.862 1.00 84.19 258 GLY A N 1
ATOM 2023 C CA . GLY A 1 258 ? 4.146 -16.180 -33.552 1.00 84.19 258 GLY A CA 1
ATOM 2024 C C . GLY A 1 258 ? 5.308 -16.783 -32.757 1.00 84.19 258 GLY A C 1
ATOM 2025 O O . GLY A 1 258 ? 6.022 -16.062 -32.063 1.00 84.19 258 GLY A O 1
ATOM 2026 N N . TYR A 1 259 ? 5.544 -18.090 -32.891 1.00 88.88 259 TYR A N 1
ATOM 2027 C CA . TYR A 1 259 ? 6.648 -18.775 -32.217 1.00 88.88 259 TYR A CA 1
ATOM 2028 C C . TYR A 1 259 ? 7.996 -18.436 -32.853 1.00 88.88 259 TYR A C 1
ATOM 2030 O O . TYR A 1 259 ? 8.956 -18.156 -32.140 1.00 88.88 259 TYR A O 1
ATOM 2038 N N . VAL A 1 260 ? 8.068 -18.410 -34.184 1.00 89.38 260 VAL A N 1
ATOM 2039 C CA . VAL A 1 260 ? 9.273 -18.009 -34.918 1.00 89.38 260 VAL A CA 1
ATOM 2040 C C . VAL A 1 260 ? 9.635 -16.561 -34.600 1.00 89.38 260 VAL A C 1
ATOM 2042 O O . VAL A 1 260 ? 10.795 -16.275 -34.295 1.00 89.38 260 VAL A O 1
ATOM 2045 N N . LYS A 1 261 ? 8.638 -15.669 -34.580 1.00 84.75 261 LYS A N 1
ATOM 2046 C CA . LYS A 1 261 ? 8.826 -14.282 -34.154 1.00 84.75 261 LYS A CA 1
ATOM 2047 C C . LYS A 1 261 ? 9.370 -14.219 -32.727 1.00 84.75 261 LYS A C 1
ATOM 2049 O O . LYS A 1 261 ? 10.393 -13.585 -32.498 1.00 84.75 261 LYS A O 1
ATOM 2054 N N . ALA A 1 262 ? 8.764 -14.952 -31.791 1.00 84.38 262 ALA A N 1
ATOM 2055 C CA . ALA A 1 262 ? 9.237 -14.990 -30.412 1.00 84.38 262 ALA A CA 1
ATOM 2056 C C . ALA A 1 262 ? 10.692 -15.479 -30.307 1.00 84.38 262 ALA A C 1
ATOM 2058 O O . ALA A 1 262 ? 11.462 -14.902 -29.545 1.00 84.38 262 ALA A O 1
ATOM 2059 N N . LEU A 1 263 ? 11.107 -16.496 -31.072 1.00 86.50 263 LEU A N 1
ATOM 2060 C CA . LEU A 1 263 ? 12.503 -16.956 -31.101 1.00 86.50 263 LEU A CA 1
ATOM 2061 C C . LEU A 1 263 ? 13.465 -15.862 -31.597 1.00 86.50 263 LEU A C 1
ATOM 2063 O O . LEU A 1 263 ? 14.574 -15.745 -31.065 1.00 86.50 263 LEU A O 1
ATOM 2067 N N . ALA A 1 264 ? 13.050 -15.063 -32.581 1.00 84.75 264 ALA A N 1
ATOM 2068 C CA . ALA A 1 264 ? 13.847 -13.974 -33.138 1.00 84.75 264 ALA A CA 1
ATOM 2069 C C . ALA A 1 264 ? 13.927 -12.755 -32.212 1.00 84.75 264 ALA A C 1
ATOM 2071 O O . ALA A 1 264 ? 15.036 -12.312 -31.905 1.00 84.75 264 ALA A O 1
ATOM 2072 N N . ASP A 1 265 ? 12.791 -12.295 -31.678 1.00 81.25 265 ASP A N 1
ATOM 2073 C CA . ASP A 1 265 ? 12.701 -11.220 -30.674 1.00 81.25 265 ASP A CA 1
ATOM 2074 C C . ASP A 1 265 ? 13.584 -11.554 -29.458 1.00 81.25 265 ASP A C 1
ATOM 2076 O O . ASP A 1 265 ? 14.315 -10.735 -28.899 1.00 81.25 265 ASP A O 1
ATOM 2080 N N . ASN A 1 266 ? 13.599 -12.836 -29.083 1.00 81.50 266 ASN A N 1
ATOM 2081 C CA . ASN A 1 266 ? 14.402 -13.322 -27.979 1.00 81.50 266 ASN A CA 1
ATOM 2082 C C . ASN A 1 266 ? 15.889 -13.538 -28.339 1.00 81.50 266 ASN A C 1
ATOM 2084 O O . ASN A 1 266 ? 16.636 -14.014 -27.490 1.00 81.50 266 ASN A O 1
ATOM 2088 N N . ASN A 1 267 ? 16.372 -13.173 -29.530 1.00 81.69 267 ASN A N 1
ATOM 2089 C CA . ASN A 1 267 ? 17.750 -13.430 -29.977 1.00 81.69 267 ASN A CA 1
ATOM 2090 C C . ASN A 1 267 ? 18.170 -14.916 -29.878 1.00 81.69 267 ASN A C 1
ATOM 2092 O O . ASN A 1 267 ? 19.359 -15.227 -29.769 1.00 81.69 267 ASN A O 1
ATOM 2096 N N . ILE A 1 268 ? 17.208 -15.844 -29.918 1.00 84.94 268 ILE A N 1
ATOM 2097 C CA . ILE A 1 268 ? 17.474 -17.289 -29.887 1.00 84.94 268 ILE A CA 1
ATOM 2098 C C . ILE A 1 268 ? 17.901 -17.756 -31.284 1.00 84.94 268 ILE A C 1
ATOM 2100 O O . ILE A 1 268 ? 18.875 -18.500 -31.408 1.00 84.94 268 ILE A O 1
ATOM 2104 N N . SER A 1 269 ? 17.236 -17.259 -32.334 1.00 84.69 269 SER A N 1
ATOM 2105 C CA . SER A 1 269 ? 17.585 -17.505 -33.740 1.00 84.69 269 SER A CA 1
ATOM 2106 C C . SER A 1 269 ? 17.490 -16.224 -34.568 1.00 84.69 269 SER A C 1
ATOM 2108 O O . SER A 1 269 ? 16.597 -15.415 -34.352 1.00 84.69 269 SER A O 1
ATOM 2110 N N . LYS A 1 270 ? 18.395 -16.048 -35.536 1.00 83.12 270 LYS A N 1
ATOM 2111 C CA . LYS A 1 270 ? 18.359 -14.953 -36.529 1.00 83.12 270 LYS A CA 1
ATOM 2112 C C . LYS A 1 270 ? 18.133 -15.464 -37.959 1.00 83.12 270 LYS A C 1
ATOM 2114 O O . LYS A 1 270 ? 18.311 -14.710 -38.914 1.00 83.12 270 LYS A O 1
ATOM 2119 N N . GLY A 1 271 ? 17.789 -16.746 -38.101 1.00 85.88 271 GLY A N 1
ATOM 2120 C CA . GLY A 1 271 ? 17.735 -17.414 -39.397 1.00 85.88 271 GLY A CA 1
ATOM 2121 C C . GLY A 1 271 ? 19.097 -17.417 -40.101 1.00 85.88 271 GLY A C 1
ATOM 2122 O O . GLY A 1 271 ? 20.147 -17.478 -39.457 1.00 85.88 271 GLY A O 1
ATOM 2123 N N . ASP A 1 272 ? 19.083 -17.302 -41.425 1.00 86.50 272 ASP A N 1
ATOM 2124 C CA . ASP A 1 272 ? 20.282 -17.267 -42.274 1.00 86.50 272 ASP A CA 1
ATOM 2125 C C . ASP A 1 272 ? 20.961 -15.887 -42.378 1.00 86.50 272 ASP A C 1
ATOM 2127 O O . ASP A 1 272 ? 21.977 -15.736 -43.061 1.00 86.50 272 ASP A O 1
ATOM 2131 N N . GLY A 1 273 ? 20.392 -14.860 -41.736 1.00 82.25 273 GLY A N 1
ATOM 2132 C CA . GLY A 1 273 ? 20.846 -13.470 -41.835 1.00 82.25 273 GLY A CA 1
ATOM 2133 C C . GLY A 1 273 ? 20.530 -12.773 -43.169 1.00 82.25 273 GLY A C 1
ATOM 2134 O O . GLY A 1 273 ? 20.910 -11.619 -43.351 1.00 82.25 273 GLY A O 1
ATOM 2135 N N . LYS A 1 274 ? 19.830 -13.436 -44.098 1.00 86.44 274 LYS A N 1
ATOM 2136 C CA . LYS A 1 274 ? 19.353 -12.898 -45.392 1.00 86.44 274 LYS A CA 1
ATOM 2137 C C . LYS A 1 274 ? 17.826 -12.733 -45.436 1.00 86.44 274 LYS A C 1
ATOM 2139 O O . LYS A 1 274 ? 17.257 -12.331 -46.463 1.00 86.44 274 LYS A O 1
ATOM 2144 N N . GLY A 1 275 ? 17.176 -12.999 -44.305 1.00 86.81 275 GLY A N 1
ATOM 2145 C CA . GLY A 1 275 ? 15.741 -12.850 -44.102 1.00 86.81 275 GLY A CA 1
ATOM 2146 C C . GLY A 1 275 ? 14.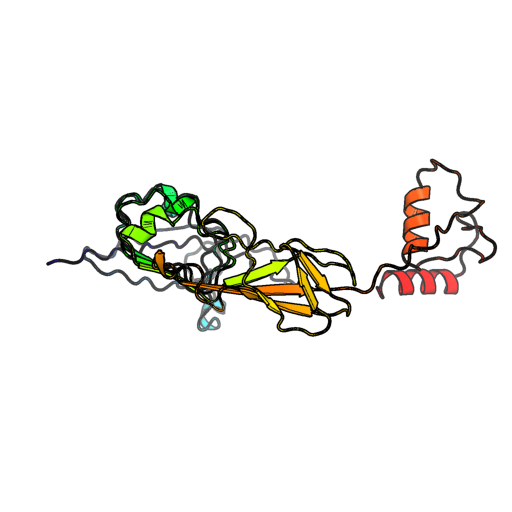957 -14.148 -44.260 1.00 86.81 275 GLY A C 1
ATOM 2147 O O . GLY A 1 275 ? 13.761 -14.058 -44.509 1.00 86.81 275 GLY A O 1
ATOM 2148 N N . ASN A 1 276 ? 15.591 -15.319 -44.128 1.00 90.31 276 ASN A N 1
ATOM 2149 C CA . ASN A 1 276 ? 14.900 -16.612 -44.068 1.00 90.31 276 ASN A CA 1
ATOM 2150 C C . ASN A 1 276 ? 15.128 -17.278 -42.702 1.00 90.31 276 ASN A C 1
ATOM 2152 O O . ASN A 1 276 ? 16.247 -17.254 -42.186 1.00 90.31 276 ASN A O 1
ATOM 2156 N N . PHE A 1 277 ? 14.088 -17.869 -42.119 1.00 90.75 277 PHE A N 1
ATOM 2157 C CA . PHE A 1 277 ? 14.150 -18.615 -40.864 1.00 90.75 277 PHE A CA 1
ATOM 2158 C C . PHE A 1 277 ? 14.782 -19.999 -41.048 1.00 90.75 277 PHE A C 1
ATOM 2160 O O . PHE A 1 277 ? 15.486 -20.457 -40.149 1.00 90.75 277 PHE A O 1
ATOM 2167 N N . LEU A 1 278 ? 14.572 -20.621 -42.215 1.00 88.25 278 LEU A N 1
ATOM 2168 C CA . LEU A 1 278 ? 15.035 -21.961 -42.588 1.00 88.25 278 LEU A CA 1
ATOM 2169 C C . LEU A 1 278 ? 14.481 -23.082 -41.691 1.00 88.25 278 LEU A C 1
ATOM 2171 O O . LEU A 1 278 ? 15.214 -23.972 -41.266 1.00 88.25 278 LEU A O 1
ATOM 2175 N N . GLY A 1 279 ? 13.175 -23.053 -41.407 1.00 82.19 279 GLY A N 1
ATOM 2176 C CA . GLY A 1 279 ? 12.525 -24.028 -40.515 1.00 82.19 279 GLY A CA 1
ATOM 2177 C C . GLY A 1 279 ? 12.602 -25.491 -40.977 1.00 82.19 279 GLY A C 1
ATOM 2178 O O . GLY A 1 279 ? 12.536 -26.386 -40.138 1.00 82.19 279 GLY A O 1
ATOM 2179 N N . ASP A 1 280 ? 12.783 -25.720 -42.281 1.00 83.25 280 ASP A N 1
ATOM 2180 C CA . ASP A 1 280 ? 12.827 -27.052 -42.902 1.00 83.25 280 ASP A CA 1
ATOM 2181 C C . ASP A 1 280 ? 14.256 -27.535 -43.238 1.00 83.25 280 ASP A C 1
ATOM 2183 O O . ASP A 1 280 ? 14.423 -28.611 -43.816 1.00 83.25 280 ASP A O 1
ATOM 2187 N N . ASP A 1 281 ? 15.295 -26.756 -42.914 1.00 85.81 281 ASP A N 1
ATOM 2188 C CA . ASP A 1 281 ? 16.689 -27.080 -43.253 1.00 85.81 281 ASP A CA 1
ATOM 2189 C C . ASP A 1 281 ? 17.371 -27.963 -42.183 1.00 85.81 281 ASP A C 1
ATOM 2191 O O . ASP A 1 281 ? 16.931 -28.076 -41.034 1.00 85.81 281 ASP A O 1
ATOM 2195 N N . PHE A 1 282 ? 18.483 -28.606 -42.548 1.00 87.69 282 PHE A N 1
ATOM 2196 C CA . PHE A 1 282 ? 19.253 -29.452 -41.638 1.00 87.69 282 PHE A CA 1
ATOM 2197 C C . PHE A 1 282 ? 20.063 -28.613 -40.642 1.00 87.69 282 PHE A C 1
ATOM 2199 O O . PHE A 1 282 ? 21.015 -27.923 -41.002 1.00 87.69 282 PHE A O 1
ATOM 2206 N N . VAL A 1 283 ? 19.747 -28.752 -39.353 1.00 83.50 283 VAL A N 1
ATOM 2207 C CA . VAL A 1 283 ? 20.497 -28.119 -38.258 1.00 83.50 283 VAL A CA 1
ATOM 2208 C C . VAL A 1 283 ? 21.701 -28.987 -37.872 1.00 83.50 283 VAL A C 1
ATOM 2210 O O . VAL A 1 283 ? 21.541 -30.151 -37.493 1.00 83.50 283 VAL A O 1
ATOM 2213 N N . THR A 1 284 ? 22.921 -28.438 -37.920 1.00 88.69 284 THR A N 1
ATOM 2214 C CA . THR A 1 284 ? 24.112 -29.168 -37.448 1.00 88.69 284 THR A CA 1
ATOM 2215 C C . THR A 1 284 ? 24.121 -29.303 -35.921 1.00 88.69 284 THR A C 1
ATOM 2217 O O . THR A 1 284 ? 23.464 -28.547 -35.201 1.00 88.69 284 THR A O 1
ATOM 2220 N N . ARG A 1 285 ? 24.910 -30.245 -35.384 1.00 91.12 285 ARG A N 1
ATOM 2221 C CA . ARG A 1 285 ? 25.030 -30.446 -33.925 1.00 91.12 285 ARG A CA 1
ATOM 2222 C C . ARG A 1 285 ? 25.496 -29.177 -33.206 1.00 91.12 285 ARG A C 1
ATOM 2224 O O . ARG A 1 285 ? 25.011 -28.872 -32.120 1.00 91.12 285 ARG A O 1
ATOM 2231 N N . GLU A 1 286 ? 26.404 -28.425 -33.819 1.00 89.94 286 GLU A N 1
ATOM 2232 C CA . GLU A 1 286 ? 26.948 -27.170 -33.297 1.00 89.94 286 GLU A CA 1
ATOM 2233 C C . GLU A 1 286 ? 25.887 -26.063 -33.272 1.00 89.94 286 GLU A C 1
ATOM 2235 O O . GLU A 1 286 ? 25.773 -25.335 -32.283 1.00 89.94 286 GLU A O 1
ATOM 2240 N N . GLN A 1 287 ? 25.082 -25.952 -34.333 1.00 83.94 287 GLN A N 1
ATOM 2241 C CA . GLN A 1 287 ? 23.976 -24.995 -34.404 1.00 83.94 287 GLN A CA 1
ATOM 2242 C C . GLN A 1 287 ? 22.889 -25.328 -33.378 1.00 83.94 287 GLN A C 1
ATOM 2244 O O . GLN A 1 287 ? 22.437 -24.437 -32.658 1.00 83.94 287 GLN A O 1
ATOM 2249 N N . TYR A 1 288 ? 22.540 -26.610 -33.239 1.00 85.62 288 TYR A N 1
ATOM 2250 C CA . TYR A 1 288 ? 21.575 -27.079 -32.247 1.00 85.62 288 TYR A CA 1
ATOM 2251 C C . TYR A 1 288 ? 22.047 -26.806 -30.810 1.00 85.62 288 TYR A C 1
ATOM 2253 O O . TYR A 1 288 ? 21.295 -26.279 -29.989 1.00 85.62 288 TYR A O 1
ATOM 2261 N N . ALA A 1 289 ? 23.320 -27.0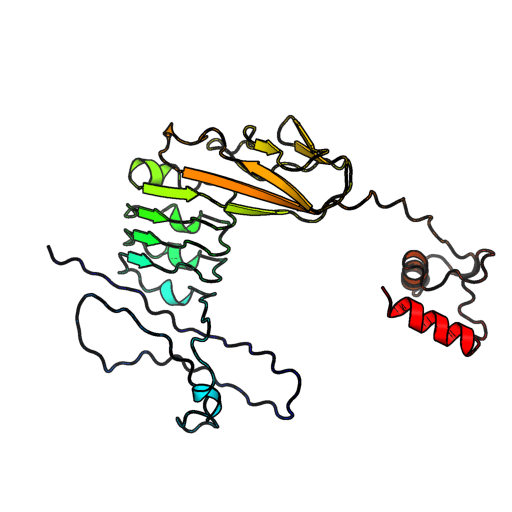80 -30.504 1.00 87.88 289 ALA A N 1
ATOM 2262 C CA . ALA A 1 289 ? 23.896 -26.785 -29.193 1.00 87.88 289 ALA A CA 1
ATOM 2263 C C . ALA A 1 289 ? 23.880 -25.279 -28.876 1.00 87.88 289 ALA A C 1
ATOM 2265 O O . ALA A 1 289 ? 23.545 -24.880 -27.759 1.00 87.88 289 ALA A O 1
ATOM 2266 N N . ARG A 1 290 ? 24.198 -24.430 -29.863 1.00 83.38 290 ARG A N 1
ATOM 2267 C CA . ARG A 1 290 ? 24.157 -22.971 -29.701 1.00 83.38 290 ARG A CA 1
ATOM 2268 C C . ARG A 1 290 ? 22.735 -22.444 -29.507 1.00 83.38 290 ARG A C 1
ATOM 2270 O O . ARG A 1 290 ? 22.538 -21.548 -28.690 1.00 83.38 290 ARG A O 1
ATOM 2277 N N . PHE A 1 291 ? 21.759 -23.021 -30.205 1.00 83.31 291 PHE A N 1
ATOM 2278 C CA . PHE A 1 291 ? 20.341 -22.708 -30.031 1.00 83.31 291 PHE A CA 1
ATOM 2279 C C . PHE A 1 291 ? 19.880 -22.977 -28.589 1.00 83.31 291 PHE A C 1
ATOM 2281 O O . PHE A 1 291 ? 19.348 -22.081 -27.933 1.00 83.31 291 PHE A O 1
ATOM 2288 N N . LEU A 1 292 ? 20.171 -24.171 -28.053 1.00 85.44 292 LEU A N 1
ATOM 2289 C CA . LEU A 1 292 ? 19.839 -24.527 -26.667 1.00 85.44 292 LEU A CA 1
ATOM 2290 C C . LEU A 1 292 ? 20.551 -23.632 -25.644 1.00 85.44 292 LEU A C 1
ATOM 2292 O O . LEU A 1 292 ? 19.937 -23.198 -24.672 1.00 85.44 292 LEU A O 1
ATOM 2296 N N . TYR A 1 293 ? 21.828 -23.316 -25.872 1.00 85.19 293 TYR A N 1
ATOM 2297 C CA . TYR A 1 293 ? 22.585 -22.420 -24.997 1.00 85.19 293 TYR A CA 1
ATOM 2298 C C . TYR A 1 293 ? 21.937 -21.033 -24.887 1.00 85.19 293 TYR A C 1
ATOM 2300 O O . TYR A 1 293 ? 21.770 -20.517 -23.782 1.00 85.19 293 TYR A O 1
ATOM 2308 N N . ASN A 1 294 ? 21.524 -20.448 -26.016 1.00 81.44 294 ASN A N 1
ATOM 2309 C CA . ASN A 1 294 ? 20.866 -19.139 -26.039 1.00 81.44 294 ASN A CA 1
ATOM 2310 C C . ASN A 1 294 ? 19.489 -19.155 -25.357 1.00 81.44 294 ASN A C 1
ATOM 2312 O O . ASN A 1 294 ? 19.102 -18.156 -24.757 1.00 81.44 294 ASN A O 1
ATOM 2316 N N . ALA A 1 295 ? 18.760 -20.273 -25.431 1.00 78.69 295 ALA A N 1
ATOM 2317 C CA . ALA A 1 295 ? 17.462 -20.419 -24.776 1.00 78.69 295 ALA A CA 1
ATOM 2318 C C . ALA A 1 295 ? 17.572 -20.500 -23.241 1.00 78.69 295 ALA A C 1
ATOM 2320 O O . ALA A 1 295 ? 16.693 -20.008 -22.542 1.00 78.69 295 ALA A O 1
ATOM 2321 N N . ILE A 1 296 ? 18.645 -21.104 -22.716 1.00 81.94 296 ILE A N 1
ATOM 2322 C CA . ILE A 1 296 ? 18.838 -21.313 -21.269 1.00 81.94 296 ILE A CA 1
ATOM 2323 C C . ILE A 1 296 ? 19.459 -20.088 -20.583 1.00 81.94 296 ILE A C 1
ATOM 2325 O O . ILE A 1 296 ? 19.194 -19.838 -19.413 1.00 81.94 296 ILE A O 1
ATOM 2329 N N . LYS A 1 297 ? 20.311 -19.328 -21.280 1.00 69.44 297 LYS A N 1
ATOM 2330 C CA . LYS A 1 297 ? 21.137 -18.267 -20.675 1.00 69.44 297 LYS A CA 1
ATOM 2331 C C . LYS A 1 297 ? 20.464 -16.881 -20.612 1.00 69.44 297 LYS A C 1
ATOM 2333 O O . LYS A 1 297 ? 21.176 -15.878 -20.538 1.00 69.44 297 LYS A O 1
ATOM 2338 N N . LYS A 1 298 ? 19.136 -16.824 -20.712 1.00 55.12 298 LYS A N 1
ATOM 2339 C CA . LYS A 1 298 ? 18.353 -15.583 -20.648 1.00 55.12 298 LYS A CA 1
ATOM 2340 C C . LYS A 1 298 ? 18.067 -15.123 -19.231 1.00 55.12 298 LYS A C 1
ATOM 2342 O O . LYS A 1 298 ? 17.789 -15.994 -18.384 1.00 55.12 298 LYS A O 1
#

Organism: NCBI:txid1890302

InterPro domains:
  IPR001119 S-layer homology domain [PF00395] (247-289)
  IPR001119 S-layer homology domain [PS51272] (243-298)
  IPR001611 Leucine-rich repeat [PS51450] (85-106)
  IPR001611 Leucine-rich repeat [PS51450] (107-128)
  IPR014755 Copper resistance protein CopC/internalin, immunoglobulin-like [G3DSA:2.60.40.1220] (139-236)
  IPR014756 Immunoglobulin E-set [SSF81296] (163-236)
  IPR025875 Leucine rich repeat 4 [PF12799] (84-125)
  IPR037250 NEAT domain superfamily [G3DSA:2.60.40.1850] (35-111)
  IPR037250 NEAT domain superfamily [SSF158911] (45-84)
  IPR050836 SDS22/Internalin LRR-containing [PTHR46652] (74-146)

pLDDT: mean 76.78, std 23.4, range [24.42, 98.5]